Protein AF-A0A926USW0-F1 (afdb_monomer_lite)

Foldseek 3Di:
DDDDFDKAFEAEAEVPPPQWDKDFGGIDTAFDKTKMAIDGDPQKDWQWKDFPDTGRDRMDIDGDHHHTYIYTYIDGHDDDDPVVVVVVVVVVVVVVVVVVVVVVVVVVVVVVVVVVVVVVVVVVVVVVVVVVVVVVVVVVVVVVVVVVVVVVVVVVVVVVVVVVVVVVVVVVVVVVVVVVVVVVVVVVVVVVVVVVVVVPDDPPDPDDDDDD

Secondary structure (DSSP, 8-state):
------EEEEEEEEESTTSEEEE--EEEETT-EEEEEEEEPTTEEEEEEEESS-B--SEEEEE--S-EEEEEEEEE-----HHHHHHHHHHHHHHHHHHHHHHHHHHHHHHHHHHHHHHHHHHHHHHHHHHHHHHHHHHHHHHHHHHHHHHHHHHHHHHHHHHHHHHHHHHHHHHHHHHHHHHHHHHHHHHHHHHHHHHTS-----------

InterPro domains:
  IPR044060 Bacterial repeat domain [PF18998] (14-77)

Structure (mmCIF, N/CA/C/O backbone):
data_AF-A0A926USW0-F1
#
_entry.id   AF-A0A926USW0-F1
#
loop_
_atom_site.group_PDB
_atom_site.id
_atom_site.type_symbol
_atom_site.label_atom_id
_atom_site.label_alt_id
_atom_site.label_comp_id
_atom_site.label_asym_id
_atom_site.label_entity_id
_atom_site.label_seq_id
_atom_site.pdbx_PDB_ins_code
_atom_site.Cartn_x
_atom_site.Cartn_y
_atom_site.Cartn_z
_atom_site.occupancy
_atom_site.B_iso_or_equiv
_atom_site.auth_seq_id
_atom_site.auth_comp_id
_atom_site.auth_asym_id
_atom_site.auth_atom_id
_atom_site.pdbx_PDB_model_num
ATOM 1 N N . MET A 1 1 ? 63.004 -11.234 -95.556 1.00 43.53 1 MET A N 1
ATOM 2 C CA . MET A 1 1 ? 61.796 -10.383 -95.547 1.00 43.53 1 MET A CA 1
ATOM 3 C C . MET A 1 1 ? 61.441 -10.134 -94.091 1.00 43.53 1 MET A C 1
ATOM 5 O O . MET A 1 1 ? 61.132 -11.094 -93.402 1.00 43.53 1 MET A O 1
ATOM 9 N N . ALA A 1 2 ? 61.611 -8.912 -93.585 1.00 48.72 2 ALA A N 1
ATOM 10 C CA . ALA A 1 2 ? 61.210 -8.584 -92.217 1.00 48.72 2 ALA A CA 1
ATOM 11 C C . ALA A 1 2 ? 59.686 -8.402 -92.207 1.00 48.72 2 ALA A C 1
ATOM 13 O O . ALA A 1 2 ? 59.178 -7.481 -92.843 1.00 48.72 2 ALA A O 1
ATOM 14 N N . GLY A 1 3 ? 58.967 -9.331 -91.576 1.00 59.34 3 GLY A N 1
ATOM 15 C CA . GLY A 1 3 ? 57.518 -9.236 -91.413 1.00 59.34 3 GLY A CA 1
ATOM 16 C C . GLY A 1 3 ? 57.169 -8.037 -90.534 1.00 59.34 3 GLY A C 1
ATOM 17 O O . GLY A 1 3 ? 57.769 -7.844 -89.479 1.00 59.34 3 GLY A O 1
ATOM 18 N N . ILE A 1 4 ? 56.225 -7.215 -90.983 1.00 74.06 4 ILE A N 1
ATOM 19 C CA . ILE A 1 4 ? 55.668 -6.129 -90.178 1.00 74.06 4 ILE A CA 1
ATOM 20 C C . ILE A 1 4 ? 54.582 -6.748 -89.295 1.00 74.06 4 ILE A C 1
ATOM 22 O O . ILE A 1 4 ? 53.572 -7.214 -89.814 1.00 74.06 4 ILE A O 1
ATOM 26 N N . THR A 1 5 ? 54.785 -6.774 -87.978 1.00 79.38 5 THR A N 1
ATOM 27 C CA . THR A 1 5 ? 53.752 -7.199 -87.019 1.00 79.38 5 THR A CA 1
ATOM 28 C C . THR A 1 5 ? 52.805 -6.028 -86.733 1.00 79.38 5 THR A C 1
ATOM 30 O O . THR A 1 5 ? 53.298 -4.938 -86.402 1.00 79.38 5 THR A O 1
ATOM 33 N N . PRO A 1 6 ? 51.474 -6.203 -86.842 1.00 88.12 6 PRO A N 1
ATOM 34 C CA . PRO A 1 6 ? 50.524 -5.147 -86.510 1.00 88.12 6 PRO A CA 1
ATOM 35 C C . PRO A 1 6 ? 50.558 -4.824 -85.008 1.00 88.12 6 PRO A C 1
ATOM 37 O O . PRO A 1 6 ? 50.977 -5.631 -84.173 1.00 88.12 6 PRO A O 1
ATOM 40 N N . LYS A 1 7 ? 50.152 -3.597 -84.664 1.00 90.94 7 LYS A N 1
ATOM 41 C CA . LYS A 1 7 ? 50.048 -3.120 -83.280 1.00 90.94 7 LYS A CA 1
ATOM 42 C C . LYS A 1 7 ? 48.613 -2.727 -82.971 1.00 90.94 7 LYS A C 1
ATOM 44 O O . LYS A 1 7 ? 48.012 -2.007 -83.764 1.00 90.94 7 LYS A O 1
ATOM 49 N N . TYR A 1 8 ? 48.143 -3.118 -81.794 1.00 92.50 8 TYR A N 1
ATOM 50 C CA . TYR A 1 8 ? 46.811 -2.821 -81.283 1.00 92.50 8 TYR A CA 1
ATOM 51 C C . TYR A 1 8 ? 46.870 -1.945 -80.036 1.00 92.50 8 TYR A C 1
ATOM 53 O O . TYR A 1 8 ? 47.840 -1.983 -79.271 1.00 92.50 8 TYR A O 1
ATOM 61 N N . GLU A 1 9 ? 45.841 -1.126 -79.855 1.00 94.25 9 GLU A N 1
ATOM 62 C CA . GLU A 1 9 ? 45.695 -0.203 -78.738 1.00 94.25 9 GLU A CA 1
ATOM 63 C C . GLU A 1 9 ? 44.773 -0.782 -77.662 1.00 94.25 9 GLU A C 1
ATOM 65 O O . GLU A 1 9 ? 43.617 -1.125 -77.911 1.00 94.25 9 GLU A O 1
ATOM 70 N N . LEU A 1 10 ? 45.288 -0.854 -76.436 1.00 93.00 10 LEU A N 1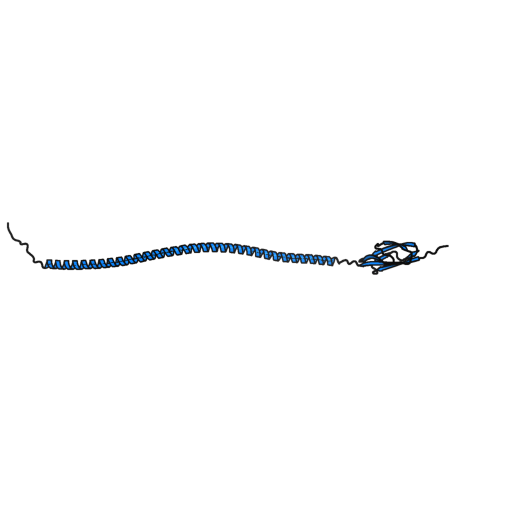
ATOM 71 C CA . LEU A 1 10 ? 44.505 -1.137 -75.245 1.00 93.00 10 LEU A CA 1
ATOM 72 C C . LEU A 1 10 ? 44.120 0.179 -74.573 1.00 93.00 10 LEU A C 1
ATOM 74 O O . LEU A 1 10 ? 44.960 0.849 -73.960 1.00 93.00 10 LEU A O 1
ATOM 78 N N . LYS A 1 11 ? 42.834 0.521 -74.655 1.00 94.25 11 LYS A N 1
ATOM 79 C CA . LYS A 1 11 ? 42.253 1.690 -73.999 1.00 94.25 11 LYS A CA 1
ATOM 80 C C . LYS A 1 11 ? 41.606 1.284 -72.681 1.00 94.25 11 LYS A C 1
ATOM 82 O O . LYS A 1 11 ? 40.743 0.413 -72.644 1.00 94.25 11 LYS A O 1
ATOM 87 N N . ILE A 1 12 ? 41.985 1.955 -71.597 1.00 93.88 12 ILE A N 1
ATOM 88 C CA . ILE A 1 12 ? 41.382 1.720 -70.285 1.00 93.88 12 ILE A CA 1
ATOM 89 C C . ILE A 1 12 ? 40.693 2.981 -69.782 1.00 93.88 12 ILE A C 1
ATOM 91 O O . ILE A 1 12 ? 41.273 4.066 -69.788 1.00 93.88 12 ILE A O 1
ATOM 95 N N . ILE A 1 13 ? 39.449 2.820 -69.343 1.00 94.69 13 ILE A N 1
ATOM 96 C CA . ILE A 1 13 ? 38.628 3.873 -68.751 1.00 94.69 13 ILE A CA 1
ATOM 97 C C . ILE A 1 13 ? 38.538 3.620 -67.245 1.00 94.69 13 ILE A C 1
ATOM 99 O O . ILE A 1 13 ? 38.395 2.485 -66.804 1.00 94.69 13 ILE A O 1
ATOM 103 N N . ILE A 1 14 ? 38.641 4.672 -66.441 1.00 95.62 14 ILE A N 1
ATOM 104 C CA . ILE A 1 14 ? 38.474 4.603 -64.985 1.00 95.62 14 ILE A CA 1
ATOM 105 C C . ILE A 1 14 ? 37.123 5.237 -64.673 1.00 95.62 14 ILE A C 1
ATOM 107 O O . ILE A 1 14 ? 36.936 6.418 -64.970 1.00 95.62 14 ILE A O 1
ATOM 111 N N . ASP A 1 15 ? 36.197 4.458 -64.113 1.00 94.25 15 ASP A N 1
ATOM 112 C CA . ASP A 1 15 ? 34.840 4.905 -63.801 1.00 94.25 15 ASP A CA 1
ATOM 113 C C . ASP A 1 15 ? 34.504 4.705 -62.308 1.00 94.25 15 ASP A C 1
ATOM 115 O O . ASP A 1 15 ? 34.467 3.565 -61.831 1.00 94.25 15 ASP A O 1
ATOM 119 N N . PRO A 1 16 ? 34.264 5.784 -61.542 1.00 94.31 16 PRO A N 1
ATOM 120 C CA . PRO A 1 16 ? 34.342 7.188 -61.951 1.00 94.31 16 PRO A CA 1
ATOM 121 C C . PRO A 1 16 ? 35.788 7.673 -62.177 1.00 94.31 16 PRO A C 1
ATOM 123 O O . PRO A 1 16 ? 36.731 7.102 -61.614 1.00 94.31 16 PRO A O 1
ATOM 126 N N . PRO A 1 17 ? 35.992 8.757 -62.955 1.00 91.94 17 PRO A N 1
ATOM 127 C CA . PRO A 1 17 ? 37.314 9.337 -63.166 1.00 91.94 17 PRO A CA 1
ATOM 128 C C . PRO A 1 17 ? 38.015 9.643 -61.838 1.00 91.94 17 PRO A C 1
ATOM 130 O O . PRO A 1 17 ? 37.385 10.087 -60.880 1.00 91.94 17 PRO A O 1
ATOM 133 N N . MET A 1 18 ? 39.332 9.427 -61.786 1.00 90.81 18 MET A N 1
ATOM 134 C CA . MET A 1 18 ? 40.167 9.630 -60.589 1.00 90.81 18 MET A CA 1
ATOM 135 C C . MET A 1 18 ? 39.863 8.696 -59.401 1.00 90.81 18 MET A C 1
ATOM 137 O O . MET A 1 18 ? 40.413 8.902 -58.321 1.00 90.81 18 MET A O 1
ATOM 141 N N . ALA A 1 19 ? 39.038 7.655 -59.561 1.00 93.44 19 ALA A N 1
ATOM 142 C CA . ALA A 1 19 ? 38.818 6.668 -58.497 1.00 93.44 19 ALA A CA 1
ATOM 143 C C . ALA A 1 19 ? 40.031 5.749 -58.250 1.00 93.44 19 ALA A C 1
ATOM 145 O O . ALA A 1 19 ? 40.150 5.107 -57.202 1.00 93.44 19 ALA A O 1
ATOM 146 N N . GLY A 1 20 ? 40.964 5.704 -59.197 1.00 92.94 20 GLY A N 1
ATOM 147 C CA . GLY A 1 20 ? 42.186 4.926 -59.095 1.00 92.94 20 GLY A CA 1
ATOM 148 C C . GLY A 1 20 ? 43.156 5.223 -60.229 1.00 92.94 20 GLY A C 1
ATOM 149 O O . GLY A 1 20 ? 42.975 6.164 -61.002 1.00 92.94 20 GLY A O 1
ATOM 150 N N . LYS A 1 21 ? 44.181 4.382 -60.323 1.00 94.31 21 LYS A N 1
ATOM 151 C CA . LYS A 1 21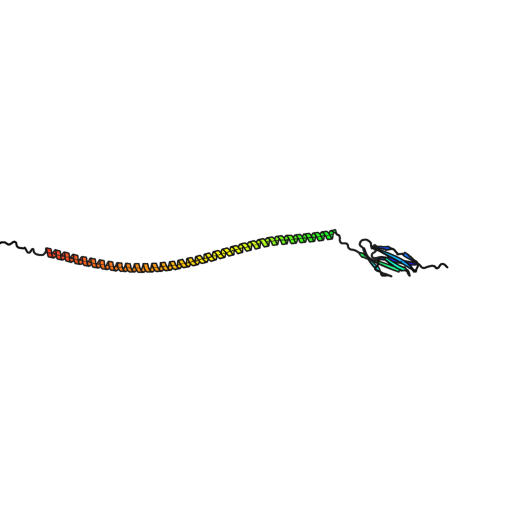 ? 45.178 4.343 -61.390 1.00 94.31 21 LYS A CA 1
ATOM 152 C C . LYS A 1 21 ? 45.194 2.948 -61.995 1.00 94.31 21 LYS A C 1
ATOM 154 O O . LYS A 1 21 ? 45.092 1.967 -61.260 1.00 94.31 21 LYS A O 1
ATOM 159 N N . VAL A 1 22 ? 45.345 2.879 -63.312 1.00 93.31 22 VAL A N 1
ATOM 160 C CA . VAL A 1 22 ? 45.587 1.625 -64.022 1.00 93.31 22 VAL A CA 1
ATOM 161 C C . VAL A 1 22 ? 46.939 1.685 -64.716 1.00 93.31 22 VAL A C 1
ATOM 163 O O . VAL A 1 22 ? 47.232 2.655 -65.413 1.00 93.31 22 VAL A O 1
ATOM 166 N N . ASP A 1 23 ? 47.730 0.634 -64.541 1.00 93.06 23 ASP A N 1
ATOM 167 C CA . ASP A 1 23 ? 48.957 0.364 -65.278 1.00 93.06 23 ASP A CA 1
ATOM 168 C C . ASP A 1 23 ? 48.697 -0.736 -66.323 1.00 93.06 23 ASP A C 1
ATOM 170 O O . ASP A 1 23 ? 47.919 -1.660 -66.080 1.00 93.06 23 ASP A O 1
ATOM 174 N N . GLY A 1 24 ? 49.318 -0.618 -67.503 1.00 89.19 24 GLY A N 1
ATOM 175 C CA . GLY A 1 24 ? 49.193 -1.596 -68.596 1.00 89.19 24 GLY A CA 1
ATOM 176 C C . GLY A 1 24 ? 48.390 -1.144 -69.822 1.00 89.19 24 GLY A C 1
ATOM 177 O O . GLY A 1 24 ? 48.304 -1.899 -70.779 1.00 89.19 24 GLY A O 1
ATOM 178 N N . ALA A 1 25 ? 47.828 0.070 -69.843 1.00 90.69 25 ALA A N 1
ATOM 179 C CA . ALA A 1 25 ? 47.247 0.646 -71.062 1.00 90.69 25 ALA A CA 1
ATOM 180 C C . ALA A 1 25 ? 48.343 1.095 -72.049 1.00 90.69 25 ALA A C 1
ATOM 182 O O . ALA A 1 25 ? 49.405 1.565 -71.633 1.00 90.69 25 ALA A O 1
ATOM 183 N N . GLY A 1 26 ? 48.084 1.001 -73.356 1.00 92.00 26 GLY A N 1
ATOM 184 C CA . GLY A 1 26 ? 49.051 1.404 -74.380 1.00 92.00 26 GLY A CA 1
ATOM 185 C C . GLY A 1 26 ? 48.939 0.622 -75.685 1.00 92.00 26 GLY A C 1
ATOM 186 O O . GLY A 1 26 ? 47.969 -0.092 -75.919 1.00 92.00 26 GLY A O 1
ATOM 187 N N . LYS A 1 27 ? 49.947 0.770 -76.553 1.00 93.00 27 LYS A N 1
ATOM 188 C CA . LYS A 1 27 ? 50.021 0.071 -77.844 1.00 93.00 27 LYS A CA 1
ATOM 189 C C . LYS A 1 27 ? 50.990 -1.098 -77.779 1.00 93.00 27 LYS A C 1
ATOM 191 O O . LYS A 1 27 ? 52.155 -0.924 -77.417 1.00 93.00 27 LYS A O 1
ATOM 196 N N . TYR A 1 28 ? 50.531 -2.265 -78.201 1.00 92.81 28 TYR A N 1
ATOM 197 C CA . TYR A 1 28 ? 51.269 -3.520 -78.116 1.00 92.81 28 TYR A CA 1
ATOM 198 C C . TYR A 1 28 ? 51.254 -4.237 -79.465 1.00 92.81 28 TYR A C 1
ATOM 200 O O . TYR A 1 28 ? 50.350 -4.029 -80.265 1.00 92.81 28 TYR A O 1
ATOM 208 N N . ALA A 1 29 ? 52.284 -5.037 -79.748 1.00 92.00 29 ALA A N 1
ATOM 209 C CA . ALA A 1 29 ? 52.278 -5.900 -80.927 1.00 92.00 29 ALA A CA 1
ATOM 210 C C . ALA A 1 29 ? 51.239 -7.017 -80.747 1.00 92.00 29 ALA A C 1
ATOM 212 O O . ALA A 1 29 ? 51.049 -7.488 -79.625 1.00 92.00 29 ALA A O 1
ATOM 213 N N . GLU A 1 30 ? 50.594 -7.424 -81.837 1.00 91.06 30 GLU A N 1
ATOM 214 C CA . GLU A 1 30 ? 49.665 -8.558 -81.855 1.00 91.06 30 GLU A CA 1
ATOM 215 C C . GLU A 1 30 ? 50.288 -9.819 -81.232 1.00 91.06 30 GLU A C 1
ATOM 217 O O . GLU A 1 30 ? 51.473 -10.106 -81.427 1.00 91.06 30 GLU A O 1
ATOM 222 N N . GLY A 1 31 ? 49.490 -10.557 -80.457 1.00 90.38 31 GLY A N 1
ATOM 223 C CA . GLY A 1 31 ? 49.898 -11.803 -79.809 1.00 90.38 31 GLY A CA 1
ATOM 224 C C . GLY A 1 31 ? 50.756 -11.618 -78.553 1.00 90.38 31 GLY A C 1
ATOM 225 O O . GLY A 1 31 ? 51.188 -12.603 -77.960 1.00 90.38 31 GLY A O 1
ATOM 226 N N . LYS A 1 32 ? 51.020 -10.376 -78.124 1.00 92.06 32 LYS A N 1
ATOM 227 C CA . LYS A 1 32 ? 51.789 -10.100 -76.904 1.00 92.06 32 LYS A CA 1
ATOM 228 C C . LYS A 1 32 ? 50.930 -10.277 -75.648 1.00 92.06 32 LYS A C 1
ATOM 230 O O . LYS A 1 32 ? 49.824 -9.744 -75.578 1.00 92.06 32 LYS A O 1
ATOM 235 N N . ASP A 1 33 ? 51.501 -10.908 -74.623 1.00 92.06 33 ASP A N 1
ATOM 236 C CA . ASP A 1 33 ? 50.960 -10.892 -73.263 1.00 92.06 33 ASP A CA 1
ATOM 237 C C . ASP A 1 33 ? 51.100 -9.502 -72.622 1.00 92.06 33 ASP A C 1
ATOM 239 O O . ASP A 1 33 ? 52.200 -8.951 -72.479 1.00 92.06 33 ASP A O 1
ATOM 243 N N . VAL A 1 34 ? 49.968 -8.933 -72.214 1.00 92.06 34 VAL A N 1
ATOM 244 C CA . VAL A 1 34 ? 49.863 -7.653 -71.512 1.00 92.06 34 VAL A CA 1
ATOM 245 C C . VAL A 1 34 ? 49.337 -7.912 -70.109 1.00 92.06 34 VAL A C 1
ATOM 247 O O . VAL A 1 34 ? 48.301 -8.550 -69.936 1.00 92.06 34 VAL A O 1
ATOM 250 N N . GLN A 1 35 ? 50.045 -7.402 -69.101 1.00 93.06 35 GLN A N 1
ATOM 251 C CA . GLN A 1 35 ? 49.574 -7.394 -67.720 1.00 93.06 35 GLN A CA 1
ATOM 252 C C . GLN A 1 35 ? 48.954 -6.038 -67.400 1.00 93.06 35 GLN A C 1
ATOM 254 O O . GLN A 1 35 ? 49.570 -4.995 -67.626 1.00 93.06 35 GLN A O 1
ATOM 259 N N . VAL A 1 36 ? 47.754 -6.072 -66.833 1.00 93.75 36 VAL A N 1
ATOM 260 C CA . VAL A 1 36 ? 47.070 -4.898 -66.289 1.00 93.75 36 VAL A CA 1
ATOM 261 C C . VAL A 1 36 ? 47.083 -4.944 -64.769 1.00 93.75 36 VAL A C 1
ATOM 263 O O . VAL A 1 36 ? 47.023 -6.020 -64.168 1.00 93.75 36 VAL A O 1
ATOM 266 N N . GLU A 1 37 ? 47.146 -3.783 -64.131 1.00 94.62 37 GLU A N 1
ATOM 267 C CA . GLU A 1 37 ? 47.038 -3.650 -62.679 1.00 94.62 37 GLU A CA 1
ATOM 268 C C . GLU A 1 37 ? 46.256 -2.391 -62.307 1.00 94.62 37 GLU A C 1
ATOM 270 O O . GLU A 1 37 ? 46.525 -1.309 -62.824 1.00 94.62 37 GLU A O 1
ATOM 275 N N . VAL A 1 38 ? 45.290 -2.523 -61.394 1.00 95.88 38 VAL A N 1
ATOM 276 C CA . VAL A 1 38 ? 44.494 -1.406 -60.877 1.00 95.88 38 VAL A CA 1
ATOM 277 C C . VAL A 1 38 ? 44.765 -1.139 -59.402 1.00 95.88 38 VAL A C 1
ATOM 279 O O . VAL A 1 38 ? 44.629 -2.007 -58.536 1.00 95.88 38 VAL A O 1
ATOM 282 N N . THR A 1 39 ? 45.065 0.122 -59.107 1.00 95.69 39 THR A N 1
ATOM 283 C CA . THR A 1 39 ? 45.239 0.647 -57.754 1.00 95.69 39 THR A CA 1
ATOM 284 C C . THR A 1 39 ? 44.126 1.643 -57.448 1.00 95.69 39 THR A C 1
ATOM 286 O O . THR A 1 39 ? 44.050 2.703 -58.063 1.00 95.69 39 THR A O 1
ATOM 289 N N . ALA A 1 40 ? 43.254 1.322 -56.490 1.00 95.50 40 ALA A N 1
ATOM 290 C CA . ALA A 1 40 ? 42.220 2.247 -56.019 1.00 95.50 40 ALA A CA 1
ATOM 291 C C . ALA A 1 40 ? 42.830 3.367 -55.162 1.00 95.50 40 ALA A C 1
ATOM 293 O O . ALA A 1 40 ? 43.697 3.108 -54.326 1.00 95.50 40 ALA A O 1
ATOM 294 N N . PHE A 1 41 ? 42.355 4.600 -55.340 1.00 94.31 41 PHE A N 1
ATOM 295 C CA . PHE A 1 41 ? 42.743 5.731 -54.497 1.00 94.31 41 PHE A CA 1
ATOM 296 C C . PHE A 1 41 ? 41.945 5.769 -53.185 1.00 94.31 41 PHE A C 1
ATOM 298 O O . PHE A 1 41 ? 40.944 5.073 -53.006 1.00 94.31 41 PHE A O 1
ATOM 305 N N . GLY A 1 42 ? 42.406 6.580 -52.226 1.00 90.38 42 GLY A N 1
ATOM 306 C CA . GLY A 1 42 ? 41.776 6.703 -50.911 1.00 90.38 42 GLY A CA 1
ATOM 307 C C . GLY A 1 42 ? 40.294 7.083 -51.007 1.00 90.38 42 GLY A C 1
ATOM 308 O O . GLY A 1 42 ? 39.931 8.027 -51.701 1.00 90.38 42 GLY A O 1
ATOM 309 N N . GLY A 1 43 ? 39.436 6.346 -50.297 1.00 89.06 43 GLY A N 1
ATOM 310 C CA . GLY A 1 43 ? 37.984 6.554 -50.341 1.00 89.06 43 GLY A CA 1
ATOM 311 C C . GLY A 1 43 ? 37.274 5.841 -51.494 1.00 89.06 43 GLY A C 1
ATOM 312 O O . GLY A 1 43 ? 36.062 5.987 -51.610 1.00 89.06 43 GLY A O 1
ATOM 313 N N . TRP A 1 44 ? 37.984 5.039 -52.292 1.00 93.88 44 TRP A N 1
ATOM 314 C CA . TRP A 1 44 ? 37.423 4.223 -53.367 1.00 93.88 44 TRP A CA 1
ATOM 315 C C . TRP A 1 44 ? 37.759 2.742 -53.187 1.00 93.88 44 TRP A C 1
ATOM 317 O O . TRP A 1 44 ? 38.783 2.377 -52.606 1.00 93.88 44 TRP A O 1
ATOM 327 N N . LYS A 1 45 ? 36.893 1.874 -53.702 1.00 94.19 45 LYS A N 1
ATOM 328 C CA . LYS A 1 45 ? 37.069 0.423 -53.733 1.00 94.19 45 LYS A CA 1
ATOM 329 C C . LYS A 1 45 ? 36.844 -0.075 -55.152 1.00 94.19 45 LYS A C 1
ATOM 331 O O . LYS A 1 45 ? 35.818 0.208 -55.752 1.00 94.19 45 LYS A O 1
ATOM 336 N N . PHE A 1 46 ? 37.817 -0.810 -55.678 1.00 95.44 46 PHE A N 1
ATOM 337 C CA . PHE A 1 46 ? 37.707 -1.455 -56.983 1.00 95.44 46 PHE A CA 1
ATOM 338 C C . PHE A 1 46 ? 36.660 -2.575 -56.935 1.00 95.44 46 PHE A C 1
ATOM 340 O O . PHE A 1 46 ? 36.709 -3.417 -56.035 1.00 95.44 46 PHE A O 1
ATOM 347 N N . ILE A 1 47 ? 35.739 -2.565 -57.896 1.00 95.31 47 ILE A N 1
ATOM 348 C CA . ILE A 1 47 ? 34.639 -3.528 -58.019 1.00 95.31 47 ILE A CA 1
ATOM 349 C C . ILE A 1 47 ? 34.951 -4.591 -59.070 1.00 95.31 47 ILE A C 1
ATOM 351 O O . ILE A 1 47 ? 34.701 -5.773 -58.840 1.00 95.31 47 ILE A O 1
ATOM 355 N N . GLY A 1 48 ? 35.517 -4.189 -60.207 1.00 94.62 48 GLY A N 1
ATOM 356 C CA . GLY A 1 48 ? 35.785 -5.091 -61.319 1.00 94.62 48 GLY A CA 1
ATOM 357 C C . GLY A 1 48 ? 36.088 -4.356 -62.619 1.00 94.62 48 GLY A C 1
ATOM 358 O O . GLY A 1 48 ? 36.004 -3.132 -62.699 1.00 94.62 48 GLY A O 1
ATOM 359 N N . TRP A 1 49 ? 36.453 -5.134 -63.629 1.00 94.62 49 TRP A N 1
ATOM 360 C CA . TRP A 1 49 ? 36.627 -4.716 -65.014 1.00 94.62 49 TRP A CA 1
ATOM 361 C C . TRP A 1 49 ? 35.375 -5.059 -65.815 1.00 94.62 49 TRP A C 1
ATOM 363 O O . TRP A 1 49 ? 34.812 -6.138 -65.617 1.00 94.62 49 TRP A O 1
ATOM 373 N N . VAL A 1 50 ? 34.969 -4.171 -66.720 1.00 93.62 50 VAL A N 1
ATOM 374 C CA . VAL A 1 50 ? 33.820 -4.349 -67.621 1.00 93.62 50 VAL A CA 1
ATOM 375 C C . VAL A 1 50 ? 34.180 -3.829 -69.015 1.00 93.62 50 VAL A C 1
ATOM 377 O O . VAL A 1 50 ? 34.791 -2.771 -69.125 1.00 93.62 50 VAL A O 1
ATOM 380 N N . GLY A 1 51 ? 33.787 -4.520 -70.085 1.00 89.50 51 GLY A N 1
ATOM 381 C CA . GLY A 1 51 ? 34.020 -4.084 -71.467 1.00 89.50 51 GLY A CA 1
ATOM 382 C C . GLY A 1 51 ? 34.268 -5.273 -72.383 1.00 89.50 51 GLY A C 1
ATOM 383 O O . GLY A 1 51 ? 33.566 -6.277 -72.283 1.00 89.50 51 GLY A O 1
ATOM 384 N N . ASP A 1 52 ? 35.307 -5.189 -73.217 1.00 88.00 52 ASP A N 1
ATOM 385 C CA . ASP A 1 52 ? 35.762 -6.319 -74.042 1.00 88.00 52 ASP A CA 1
ATOM 386 C C . ASP A 1 52 ? 36.205 -7.529 -73.201 1.00 88.00 52 ASP A C 1
ATOM 388 O O . ASP A 1 52 ? 36.303 -8.648 -73.702 1.00 88.00 52 ASP A O 1
ATOM 392 N N . TRP A 1 53 ? 36.454 -7.310 -71.909 1.00 84.44 53 TRP A N 1
ATOM 393 C CA . TRP A 1 53 ? 36.716 -8.335 -70.912 1.00 84.44 53 TRP A CA 1
ATOM 394 C C . TRP A 1 53 ? 36.102 -7.954 -69.569 1.00 84.44 53 TRP A C 1
ATOM 396 O O . TRP A 1 53 ? 36.065 -6.784 -69.183 1.00 84.44 53 TRP A O 1
ATOM 406 N N . SER A 1 54 ? 35.657 -8.977 -68.840 1.00 88.56 54 SER A N 1
ATOM 407 C CA . SER A 1 54 ? 35.091 -8.837 -67.503 1.00 88.56 54 SER A CA 1
ATOM 408 C C . SER A 1 54 ? 35.894 -9.661 -66.515 1.00 88.56 54 SER A C 1
ATOM 410 O O . SER A 1 54 ? 36.060 -10.872 -66.678 1.00 88.56 54 SER A O 1
ATOM 412 N N . HIS A 1 55 ? 36.412 -9.005 -65.482 1.00 90.44 55 HIS A N 1
ATOM 413 C CA . HIS A 1 55 ? 37.255 -9.668 -64.498 1.00 90.44 55 HIS A CA 1
ATOM 414 C C . HIS A 1 55 ? 37.158 -8.996 -63.131 1.00 90.44 55 HIS A C 1
ATOM 416 O O . HIS A 1 55 ? 36.983 -7.788 -63.037 1.00 90.44 55 HIS A O 1
ATOM 422 N N . SER A 1 56 ? 37.300 -9.762 -62.053 1.00 91.81 56 SER A N 1
ATOM 423 C CA . SER A 1 56 ? 37.231 -9.235 -60.681 1.00 91.81 56 SER A CA 1
ATOM 424 C C . SER A 1 56 ? 38.603 -9.064 -60.024 1.00 91.81 56 SER A C 1
ATOM 426 O O . SER A 1 56 ? 38.709 -8.435 -58.970 1.00 91.81 56 SER A O 1
ATOM 428 N N . LYS A 1 57 ? 39.676 -9.603 -60.623 1.00 93.19 57 LYS A N 1
ATOM 429 C CA . LYS A 1 57 ? 41.032 -9.455 -60.075 1.00 93.19 57 LYS A CA 1
ATOM 430 C C . LYS A 1 57 ? 41.601 -8.075 -60.384 1.00 93.19 57 LYS A C 1
ATOM 432 O O . LYS A 1 57 ? 41.437 -7.547 -61.481 1.00 93.19 57 LYS A O 1
ATOM 437 N N . LYS A 1 58 ? 42.339 -7.531 -59.415 1.00 92.50 58 LYS A N 1
ATOM 438 C CA . LYS A 1 58 ? 43.028 -6.242 -59.551 1.00 92.50 58 LYS A CA 1
ATOM 439 C C . LYS A 1 58 ? 44.175 -6.275 -60.561 1.00 92.50 58 LYS A C 1
ATOM 441 O O . LYS A 1 58 ? 44.447 -5.263 -61.190 1.00 92.50 58 LYS A O 1
ATOM 446 N N . SER A 1 59 ? 44.833 -7.420 -60.719 1.00 93.19 59 SER A N 1
ATOM 447 C CA . SER A 1 59 ? 45.855 -7.619 -61.742 1.00 93.19 59 SER A CA 1
ATOM 448 C C . SER A 1 59 ? 45.708 -8.984 -62.391 1.00 93.19 59 SER A C 1
ATOM 450 O O . SER A 1 59 ? 45.387 -9.964 -61.711 1.00 93.19 59 SER A O 1
ATOM 452 N N . PHE A 1 60 ? 45.911 -9.024 -63.704 1.00 92.00 60 PHE A N 1
ATOM 453 C CA . PHE A 1 60 ? 45.973 -10.244 -64.499 1.00 92.00 60 PHE A CA 1
ATOM 454 C C . PHE A 1 60 ? 46.584 -9.966 -65.877 1.00 92.00 60 PHE A C 1
ATOM 456 O O . PHE A 1 60 ? 46.726 -8.808 -66.275 1.00 92.00 60 PHE A O 1
ATOM 463 N N . SER A 1 61 ? 46.927 -11.039 -66.589 1.00 91.62 61 SER A N 1
ATOM 464 C CA . SER A 1 61 ? 47.513 -10.982 -67.928 1.00 91.62 61 SER A CA 1
ATOM 465 C C . SER A 1 61 ? 46.566 -11.553 -68.977 1.00 91.62 61 SER A C 1
ATOM 467 O O . SER A 1 61 ? 45.809 -12.482 -68.688 1.00 91.62 61 SER A O 1
ATOM 469 N N . PHE A 1 62 ? 46.623 -11.004 -70.185 1.00 90.94 62 PHE A N 1
ATOM 470 C CA . PHE A 1 62 ? 45.888 -11.488 -71.350 1.00 90.94 62 PHE A CA 1
ATOM 471 C C . PHE A 1 62 ? 46.656 -11.179 -72.641 1.00 90.94 62 PHE A C 1
ATOM 473 O O . PHE A 1 62 ? 47.538 -10.320 -72.655 1.00 90.94 62 PHE A O 1
ATOM 480 N N . VAL A 1 63 ? 46.302 -11.865 -73.726 1.00 92.25 63 VAL A N 1
ATOM 481 C CA . VAL A 1 63 ? 46.910 -11.672 -75.048 1.00 92.25 63 VAL A CA 1
ATOM 482 C C . VAL A 1 63 ? 46.152 -10.593 -75.818 1.00 92.25 63 VAL A C 1
ATOM 484 O O . VAL A 1 63 ? 44.922 -10.614 -75.866 1.00 92.25 63 VAL A O 1
ATOM 487 N N . ILE A 1 64 ? 46.874 -9.653 -76.435 1.00 90.81 64 ILE A N 1
ATOM 488 C CA . ILE A 1 64 ? 46.265 -8.621 -77.284 1.00 90.81 64 ILE A CA 1
ATOM 489 C C . ILE A 1 64 ? 46.124 -9.103 -78.735 1.00 90.81 64 ILE A C 1
ATOM 491 O O . ILE A 1 64 ? 47.108 -9.342 -79.435 1.00 90.81 64 ILE A O 1
ATOM 495 N N . GLU A 1 65 ? 44.882 -9.237 -79.194 1.00 90.88 65 GLU A N 1
ATOM 496 C CA . GLU A 1 65 ? 44.554 -9.759 -80.534 1.00 90.88 65 GLU A CA 1
ATOM 497 C C . GLU A 1 65 ? 43.907 -8.704 -81.445 1.00 90.88 65 GLU A C 1
ATOM 499 O O . GLU A 1 65 ? 43.852 -8.870 -82.658 1.00 90.88 65 GLU A O 1
ATOM 504 N N . LYS A 1 66 ? 43.396 -7.615 -80.864 1.00 91.19 66 LYS A N 1
ATOM 505 C CA . LYS A 1 66 ? 42.774 -6.484 -81.563 1.00 91.19 66 LYS A CA 1
ATOM 506 C C . LYS A 1 66 ? 42.794 -5.242 -80.673 1.00 91.19 66 LYS A C 1
ATOM 508 O O . LYS A 1 66 ? 43.219 -5.316 -79.520 1.00 91.19 66 LYS A O 1
ATOM 513 N N . ASP A 1 67 ? 42.294 -4.119 -81.182 1.00 93.06 67 ASP A N 1
ATOM 514 C CA . ASP A 1 67 ? 41.995 -2.962 -80.336 1.00 93.06 67 ASP A CA 1
ATOM 515 C C . ASP A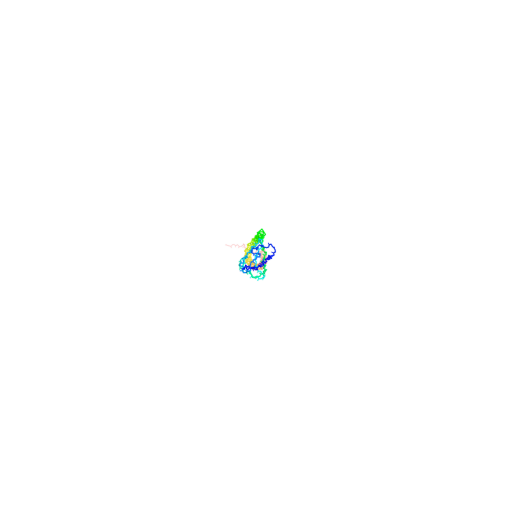 1 67 ? 40.934 -3.347 -79.297 1.00 93.06 67 ASP A C 1
ATOM 517 O O . ASP A 1 67 ? 39.898 -3.928 -79.635 1.00 93.06 67 ASP A O 1
ATOM 521 N N . MET A 1 68 ? 41.210 -3.048 -78.028 1.00 91.88 68 MET A N 1
ATOM 522 C CA . MET A 1 68 ? 40.375 -3.457 -76.897 1.00 91.88 68 MET A CA 1
ATOM 523 C C . MET A 1 68 ? 40.138 -2.288 -75.948 1.00 91.88 68 MET A C 1
ATOM 525 O O . MET A 1 68 ? 41.027 -1.474 -75.693 1.00 91.88 68 MET A O 1
ATOM 529 N N . THR A 1 69 ? 38.936 -2.230 -75.386 1.00 93.00 69 THR A N 1
ATOM 530 C CA . THR A 1 69 ? 38.519 -1.259 -74.381 1.00 93.00 69 THR A CA 1
ATOM 531 C C . THR A 1 69 ? 37.956 -1.960 -73.149 1.00 93.00 69 THR A C 1
ATOM 533 O O . THR A 1 69 ? 37.034 -2.771 -73.237 1.00 93.00 69 THR A O 1
ATOM 536 N N . ALA A 1 70 ? 38.479 -1.601 -71.978 1.00 93.38 70 ALA A N 1
ATOM 537 C CA . ALA A 1 70 ? 37.939 -2.036 -70.694 1.00 93.38 70 ALA A CA 1
ATOM 538 C C . ALA A 1 70 ? 37.818 -0.871 -69.714 1.00 93.38 70 ALA A C 1
ATOM 540 O O . ALA A 1 70 ? 38.610 0.071 -69.722 1.00 93.38 70 ALA A O 1
ATOM 541 N N . THR A 1 71 ? 36.829 -0.960 -68.841 1.00 95.62 71 THR A N 1
ATOM 542 C CA . THR A 1 71 ? 36.536 0.018 -67.803 1.00 95.62 71 THR A CA 1
ATOM 543 C C . THR A 1 71 ? 36.819 -0.597 -66.442 1.00 95.62 71 THR A C 1
ATOM 545 O O . THR A 1 71 ? 36.249 -1.630 -66.099 1.00 95.62 71 THR A O 1
ATOM 548 N N . ALA A 1 72 ? 37.687 0.036 -65.657 1.00 95.44 72 ALA A N 1
ATOM 549 C CA . ALA A 1 72 ? 37.855 -0.254 -64.241 1.00 95.44 72 ALA A CA 1
ATOM 550 C C . ALA A 1 72 ? 36.761 0.469 -63.447 1.00 95.44 72 ALA A C 1
ATOM 552 O O . ALA A 1 72 ? 36.752 1.700 -63.394 1.00 95.44 72 ALA A O 1
ATOM 553 N N . THR A 1 73 ? 35.864 -0.290 -62.823 1.00 96.19 73 THR A N 1
ATOM 554 C CA . THR A 1 73 ? 34.737 0.237 -62.045 1.00 96.19 73 THR A CA 1
ATOM 555 C C . THR A 1 73 ? 35.073 0.305 -60.557 1.00 96.19 73 THR A C 1
ATOM 557 O O . THR A 1 73 ? 35.626 -0.643 -59.987 1.00 96.19 73 THR A O 1
ATOM 560 N N . PHE A 1 74 ? 34.697 1.406 -59.901 1.00 96.44 74 PHE A N 1
ATOM 561 C CA . PHE A 1 74 ? 34.928 1.636 -58.475 1.00 96.44 74 PHE A CA 1
ATOM 562 C C . PHE A 1 74 ? 33.671 2.118 -57.741 1.00 96.44 74 PHE A C 1
ATOM 564 O O . PHE A 1 74 ? 32.837 2.827 -58.295 1.00 96.44 74 PHE A O 1
ATOM 571 N N . GLU A 1 75 ? 33.586 1.803 -56.449 1.00 95.06 75 GLU A N 1
ATOM 572 C CA . GLU A 1 75 ? 32.579 2.325 -55.521 1.00 95.06 75 GLU A CA 1
ATOM 573 C C . GLU A 1 75 ? 33.222 3.227 -54.458 1.00 95.06 75 GLU A C 1
ATOM 575 O O . GLU A 1 75 ? 34.362 3.008 -54.035 1.00 95.06 75 GLU A O 1
ATOM 580 N N . LYS A 1 76 ? 32.500 4.254 -54.002 1.00 92.38 76 LYS A N 1
ATOM 581 C CA . LYS A 1 76 ? 32.984 5.167 -52.960 1.00 92.38 76 LYS A CA 1
ATOM 582 C C . LYS A 1 76 ? 32.823 4.525 -51.580 1.00 92.38 76 LYS A C 1
ATOM 584 O O . LYS A 1 76 ? 31.725 4.141 -51.191 1.00 92.38 76 LYS A O 1
ATOM 589 N N . ILE A 1 77 ? 33.901 4.465 -50.804 1.00 90.50 77 ILE A N 1
ATOM 590 C CA . ILE A 1 77 ? 33.879 4.002 -49.414 1.00 90.50 77 ILE A CA 1
ATOM 591 C C . ILE A 1 77 ? 33.454 5.167 -48.520 1.00 90.50 77 ILE A C 1
ATOM 593 O O . ILE A 1 77 ? 34.197 6.136 -48.346 1.00 90.50 77 ILE A O 1
ATOM 597 N N . PHE A 1 78 ? 32.285 5.054 -47.894 1.00 83.00 78 PHE A N 1
ATOM 598 C CA . PHE A 1 78 ? 31.882 5.974 -46.836 1.00 83.00 78 PHE A CA 1
ATOM 599 C C . PHE A 1 78 ? 32.488 5.523 -45.503 1.00 83.00 78 PHE A C 1
ATOM 601 O O . PHE A 1 78 ? 32.052 4.537 -44.911 1.00 83.00 78 PHE A O 1
ATOM 608 N N . LYS A 1 79 ? 33.518 6.233 -45.030 1.00 81.06 79 LYS A N 1
ATOM 609 C CA . LYS A 1 79 ? 34.029 6.061 -43.664 1.00 81.06 79 LYS A CA 1
ATOM 610 C C . LYS A 1 79 ? 33.319 7.069 -42.760 1.00 81.06 79 LYS A C 1
ATOM 612 O O . LYS A 1 79 ? 33.509 8.269 -42.971 1.00 81.06 79 LYS A O 1
ATOM 617 N N . PRO A 1 80 ? 32.511 6.631 -41.779 1.00 77.19 80 PRO A N 1
ATOM 618 C CA . PRO A 1 80 ? 31.913 7.566 -40.840 1.00 77.19 80 PRO A CA 1
ATOM 619 C C . PRO A 1 80 ? 33.016 8.272 -40.041 1.00 77.19 80 PRO A C 1
ATOM 621 O O . PRO A 1 80 ? 34.051 7.679 -39.727 1.00 77.19 80 PRO A O 1
ATOM 624 N N . SER A 1 81 ? 32.795 9.545 -39.710 1.00 85.88 81 SER A N 1
ATOM 625 C CA . SER A 1 81 ? 33.704 10.289 -38.836 1.00 85.88 81 SER A CA 1
ATOM 626 C C . SER A 1 81 ? 33.748 9.622 -37.464 1.00 85.88 81 SER A C 1
ATOM 628 O O . SER A 1 81 ? 32.713 9.469 -36.813 1.00 85.88 81 SER A O 1
ATOM 630 N N . THR A 1 82 ? 34.942 9.252 -37.005 1.00 87.00 82 THR A N 1
ATOM 631 C CA . THR A 1 82 ? 35.138 8.643 -35.683 1.00 87.00 82 THR A CA 1
ATOM 632 C C . THR A 1 82 ? 34.630 9.550 -34.567 1.00 87.00 82 THR A C 1
ATOM 634 O O . THR A 1 82 ? 34.045 9.050 -33.615 1.00 87.00 82 THR A O 1
ATOM 637 N N . ALA A 1 83 ? 34.758 10.873 -34.720 1.00 88.75 83 ALA A N 1
ATOM 638 C CA . ALA A 1 83 ? 34.237 11.853 -33.770 1.00 88.75 83 ALA A CA 1
ATOM 639 C C . ALA A 1 83 ? 32.703 11.825 -33.670 1.00 88.75 83 ALA A C 1
ATOM 641 O O . ALA A 1 83 ? 32.151 11.932 -32.581 1.00 88.75 83 ALA A O 1
ATOM 642 N N . LEU A 1 84 ? 31.993 11.643 -34.788 1.00 88.69 84 LEU A N 1
ATOM 643 C CA . LEU A 1 84 ? 30.529 11.538 -34.762 1.00 88.69 84 LEU A CA 1
ATOM 644 C C . LEU A 1 84 ? 30.078 10.232 -34.108 1.00 88.69 84 LEU A C 1
ATOM 646 O O . LEU A 1 84 ? 29.122 10.227 -33.335 1.00 88.69 84 LEU A O 1
ATOM 650 N N . VAL A 1 85 ? 30.797 9.138 -34.376 1.00 89.88 85 VAL A N 1
ATOM 651 C CA . VAL A 1 85 ? 30.539 7.845 -33.733 1.00 89.88 85 VAL A CA 1
ATOM 652 C C . VAL A 1 85 ? 30.768 7.948 -32.226 1.00 89.88 85 VAL A C 1
ATOM 654 O O . VAL A 1 85 ? 29.912 7.525 -31.457 1.00 89.88 85 VAL A O 1
ATOM 657 N N . THR A 1 86 ? 31.866 8.561 -31.775 1.00 92.19 86 THR A N 1
ATOM 658 C CA . THR A 1 86 ? 32.135 8.709 -30.338 1.00 92.19 86 THR A CA 1
ATOM 659 C C . THR A 1 86 ? 31.153 9.652 -29.658 1.00 92.19 86 THR A C 1
ATOM 661 O O . THR A 1 86 ? 30.684 9.316 -28.578 1.00 92.19 86 THR A O 1
ATOM 664 N N . ILE A 1 87 ? 30.767 10.774 -30.274 1.00 92.19 87 ILE A N 1
ATOM 665 C CA . ILE A 1 87 ? 29.726 11.665 -29.731 1.00 92.19 87 ILE A CA 1
ATOM 666 C C . ILE A 1 87 ? 28.394 10.920 -29.603 1.00 92.19 87 ILE A C 1
ATOM 668 O O . ILE A 1 87 ? 27.732 11.032 -28.573 1.00 92.19 87 ILE A O 1
ATOM 672 N N . SER A 1 88 ? 28.013 10.130 -30.610 1.00 92.81 88 SER A N 1
ATOM 673 C CA . SER A 1 88 ? 26.792 9.320 -30.569 1.00 92.81 88 SER A CA 1
ATOM 674 C C . SER A 1 88 ? 26.838 8.280 -29.447 1.00 92.81 88 SER A C 1
ATOM 676 O O . SER A 1 88 ? 25.881 8.166 -28.684 1.00 92.81 88 SER A O 1
ATOM 678 N N . LEU A 1 89 ? 27.966 7.584 -29.287 1.00 91.75 89 LEU A N 1
ATOM 679 C CA . LEU A 1 89 ? 28.166 6.623 -28.203 1.00 91.75 89 LEU A CA 1
ATOM 680 C C . LEU A 1 89 ? 28.108 7.305 -26.834 1.00 91.75 89 LEU A C 1
ATOM 682 O O . LEU A 1 89 ? 27.382 6.860 -25.953 1.00 91.75 89 LEU A O 1
ATOM 686 N N . ILE A 1 90 ? 28.826 8.413 -26.664 1.00 93.62 90 ILE A N 1
ATOM 687 C CA . ILE A 1 90 ? 28.849 9.195 -25.427 1.00 93.62 90 ILE A CA 1
ATOM 688 C C . ILE A 1 90 ? 27.440 9.697 -25.087 1.00 93.62 90 ILE A C 1
ATOM 690 O O . ILE A 1 90 ? 26.994 9.545 -23.953 1.00 93.62 90 ILE A O 1
ATOM 694 N N . SER A 1 91 ? 26.708 10.233 -26.066 1.00 93.94 91 SER A N 1
ATOM 695 C CA . SER A 1 91 ? 25.320 10.670 -25.896 1.00 93.94 91 SER A CA 1
ATOM 696 C C . SER A 1 91 ? 24.405 9.517 -25.485 1.00 93.94 91 SER A C 1
ATOM 698 O O . SER A 1 91 ? 23.609 9.679 -24.562 1.00 93.94 91 SER A O 1
ATOM 700 N N . PHE A 1 92 ? 24.558 8.343 -26.098 1.00 94.62 92 PHE A N 1
ATOM 701 C CA . PHE A 1 92 ? 23.807 7.145 -25.735 1.00 94.62 92 PHE A CA 1
ATOM 702 C C . PHE A 1 92 ? 24.083 6.716 -24.287 1.00 94.62 92 PHE A C 1
ATOM 704 O O . PHE A 1 92 ? 23.145 6.487 -23.522 1.00 94.62 92 PHE A O 1
ATOM 711 N N . PHE A 1 93 ? 25.354 6.678 -23.875 1.00 94.88 93 PHE A N 1
ATOM 712 C CA . PHE A 1 93 ? 25.722 6.352 -22.497 1.00 94.88 93 PHE A CA 1
ATOM 713 C C . PHE A 1 93 ? 25.200 7.390 -21.502 1.00 94.88 93 PHE A C 1
ATOM 715 O O . PHE A 1 93 ? 24.624 7.008 -20.484 1.00 94.88 93 PHE A O 1
ATOM 722 N N . PHE A 1 94 ? 25.320 8.687 -21.796 1.00 95.12 94 PHE A N 1
ATOM 723 C CA . PHE A 1 94 ? 24.785 9.738 -20.929 1.00 95.12 94 PHE A CA 1
ATOM 724 C C . PHE A 1 94 ? 23.264 9.666 -20.794 1.00 95.12 94 PHE A C 1
ATOM 726 O O . PHE A 1 94 ? 22.758 9.718 -19.676 1.00 95.12 94 PHE A O 1
ATOM 733 N N . LEU A 1 95 ? 22.534 9.485 -21.898 1.00 92.88 95 LEU A N 1
ATOM 734 C CA . LEU A 1 95 ? 21.084 9.285 -21.866 1.00 92.88 95 LEU A CA 1
ATOM 735 C C . LEU A 1 95 ? 20.713 8.066 -21.019 1.00 92.88 95 LEU A C 1
ATOM 737 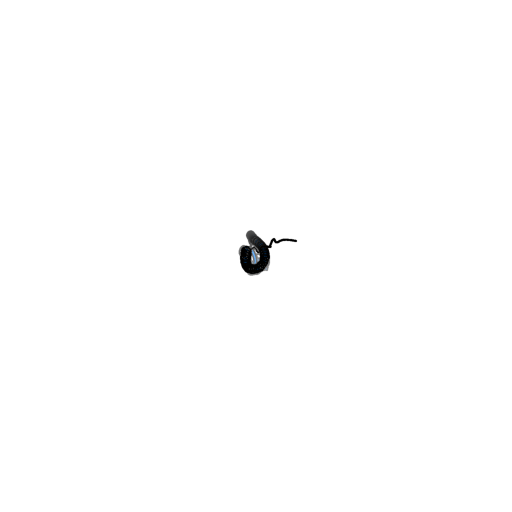O O . LEU A 1 95 ? 19.824 8.155 -20.175 1.00 92.88 95 LEU A O 1
ATOM 741 N N . SER A 1 96 ? 21.434 6.954 -21.184 1.00 93.75 96 SER A N 1
ATOM 742 C CA . SER A 1 96 ? 21.207 5.752 -20.379 1.00 93.75 96 SER A CA 1
ATOM 743 C C . SER A 1 96 ? 21.421 6.011 -18.882 1.00 93.75 96 SER A C 1
ATOM 745 O O . SER A 1 96 ? 20.589 5.621 -18.064 1.00 93.75 96 SER A O 1
ATOM 747 N N . ALA A 1 97 ? 22.480 6.740 -18.518 1.00 95.62 97 ALA A N 1
ATOM 748 C CA . ALA A 1 97 ? 22.791 7.075 -17.135 1.00 95.62 97 ALA A CA 1
ATOM 749 C C . ALA A 1 97 ? 21.730 7.999 -16.518 1.00 95.62 97 ALA A C 1
ATOM 751 O O . ALA A 1 97 ? 21.336 7.794 -15.371 1.00 95.62 97 ALA A O 1
ATOM 752 N N . ILE A 1 98 ? 21.223 8.969 -17.286 1.00 95.56 98 ILE A N 1
ATOM 753 C CA . ILE A 1 98 ? 20.125 9.849 -16.863 1.00 95.56 98 ILE A CA 1
ATOM 754 C C . ILE A 1 98 ? 18.859 9.030 -16.586 1.00 95.56 98 ILE A C 1
ATOM 756 O O . ILE A 1 98 ? 18.254 9.193 -15.528 1.00 95.56 98 ILE A O 1
ATOM 760 N N . VAL A 1 99 ? 18.478 8.119 -17.489 1.00 95.88 99 VAL A N 1
ATOM 761 C CA . VAL A 1 99 ? 17.299 7.256 -17.289 1.00 95.88 99 VAL A CA 1
ATOM 762 C C . VAL A 1 99 ? 17.463 6.386 -16.040 1.00 95.88 99 VAL A C 1
ATOM 764 O O . VAL A 1 99 ? 16.547 6.313 -15.221 1.00 95.88 99 VAL A O 1
ATOM 767 N N . VAL A 1 100 ? 18.636 5.773 -15.850 1.00 96.50 100 VAL A N 1
ATOM 768 C CA . VAL A 1 100 ? 18.938 4.968 -14.654 1.00 96.50 100 VAL A CA 1
ATOM 769 C C . VAL A 1 100 ? 18.845 5.811 -13.381 1.00 96.50 100 VAL A C 1
ATOM 771 O O . VAL A 1 100 ? 18.286 5.350 -12.385 1.00 96.50 100 VAL A O 1
ATOM 774 N N . TYR A 1 101 ? 19.353 7.045 -13.402 1.00 96.31 101 TYR A N 1
ATOM 775 C CA . TYR A 1 101 ? 19.291 7.948 -12.256 1.00 96.31 101 TYR A CA 1
ATOM 776 C C . TYR A 1 101 ? 17.846 8.306 -11.880 1.00 96.31 101 TYR A C 1
ATOM 778 O O . TYR A 1 101 ? 17.478 8.164 -10.716 1.00 96.31 101 TYR A O 1
ATOM 786 N N . ILE A 1 102 ? 17.016 8.697 -12.854 1.00 95.50 102 ILE A N 1
ATOM 787 C CA . ILE A 1 102 ? 15.595 9.023 -12.630 1.00 95.50 102 ILE A CA 1
ATOM 788 C C . ILE A 1 102 ? 14.846 7.809 -12.065 1.00 95.50 102 ILE A C 1
ATOM 790 O O . ILE A 1 102 ? 14.147 7.920 -11.061 1.00 95.50 102 ILE A O 1
ATOM 794 N N . TYR A 1 103 ? 15.044 6.629 -12.658 1.00 95.38 103 TYR A N 1
ATOM 795 C CA . TYR A 1 103 ? 14.413 5.402 -12.173 1.00 95.38 103 TYR A CA 1
ATOM 796 C C . TYR A 1 103 ? 14.838 5.060 -10.735 1.00 95.38 103 TYR A C 1
ATOM 798 O O . TYR A 1 103 ? 14.023 4.631 -9.916 1.00 95.38 103 TYR A O 1
ATOM 806 N N . SER A 1 104 ? 16.116 5.267 -10.405 1.00 94.25 104 SER A N 1
ATOM 807 C CA . SER A 1 104 ? 16.657 5.014 -9.067 1.00 94.25 104 SER A CA 1
ATOM 808 C C . SER A 1 104 ? 16.025 5.915 -7.998 1.00 94.25 104 SER A C 1
ATOM 810 O O . SER A 1 104 ? 15.635 5.428 -6.931 1.00 94.25 104 SER A O 1
ATOM 812 N N . THR A 1 105 ? 15.878 7.215 -8.274 1.00 93.81 105 THR A N 1
ATOM 813 C CA . THR A 1 105 ? 15.315 8.173 -7.308 1.00 93.81 105 THR A CA 1
ATOM 814 C C . THR A 1 105 ? 13.832 7.918 -7.050 1.00 93.81 105 THR A C 1
ATOM 816 O O . THR A 1 105 ? 13.417 7.842 -5.892 1.00 93.81 105 THR A O 1
ATOM 819 N N . GLU A 1 106 ? 13.040 7.706 -8.103 1.00 95.94 106 GLU A N 1
ATOM 820 C CA . GLU A 1 106 ? 11.607 7.419 -7.988 1.00 95.94 106 GLU A CA 1
ATOM 821 C C . GLU A 1 106 ? 11.350 6.117 -7.215 1.00 95.94 106 GLU A C 1
ATOM 823 O O . GLU A 1 106 ? 10.527 6.079 -6.295 1.00 95.94 106 GLU A O 1
ATOM 828 N N . LYS A 1 107 ? 12.133 5.069 -7.502 1.00 96.00 107 LYS A N 1
ATOM 829 C CA . LYS A 1 107 ? 12.063 3.792 -6.786 1.00 96.00 107 LYS A CA 1
ATOM 830 C C . LYS A 1 107 ? 12.343 3.949 -5.290 1.00 96.00 107 LYS A C 1
ATOM 832 O O . LYS A 1 107 ? 11.638 3.350 -4.480 1.00 96.00 107 LYS A O 1
ATOM 837 N N . SER A 1 108 ? 13.347 4.744 -4.913 1.00 95.31 108 SER A N 1
ATOM 838 C CA . SER A 1 108 ? 13.679 4.992 -3.502 1.00 95.31 108 SER A CA 1
ATOM 839 C C . SER A 1 108 ? 12.522 5.668 -2.758 1.00 95.31 108 SER A C 1
ATOM 841 O O . SER A 1 108 ? 12.108 5.194 -1.697 1.00 95.31 108 SER A O 1
ATOM 843 N N . ASN A 1 109 ? 11.938 6.715 -3.349 1.00 95.12 109 ASN A N 1
ATOM 844 C CA . ASN A 1 109 ? 10.791 7.420 -2.772 1.00 95.12 109 ASN A CA 1
ATOM 845 C C . ASN A 1 109 ? 9.589 6.484 -2.582 1.00 95.12 109 ASN A C 1
ATOM 847 O O . ASN A 1 109 ? 8.956 6.483 -1.525 1.00 95.12 109 ASN A O 1
ATOM 851 N N . LEU A 1 110 ? 9.308 5.635 -3.576 1.00 96.62 110 LEU A N 1
ATOM 852 C CA . LEU A 1 110 ? 8.212 4.672 -3.496 1.00 96.62 110 LEU A CA 1
ATOM 853 C C . LEU A 1 110 ? 8.432 3.639 -2.379 1.00 96.62 110 LEU A C 1
ATOM 855 O O . LEU A 1 110 ? 7.505 3.348 -1.626 1.00 96.62 110 LEU A O 1
ATOM 859 N N . ILE A 1 111 ? 9.658 3.126 -2.226 1.00 96.50 111 ILE A N 1
ATOM 860 C CA . ILE A 1 111 ? 10.008 2.180 -1.153 1.00 96.50 111 ILE A CA 1
ATOM 861 C C . ILE A 1 111 ? 9.809 2.817 0.228 1.00 96.50 111 ILE A C 1
ATOM 863 O O . ILE A 1 111 ? 9.269 2.172 1.128 1.00 96.50 111 ILE A O 1
ATOM 867 N N . GLN A 1 112 ? 10.203 4.081 0.405 1.00 97.06 112 GLN A N 1
ATOM 868 C CA . GLN A 1 112 ? 9.992 4.792 1.670 1.00 97.06 112 GLN A CA 1
ATOM 869 C C . GLN A 1 112 ? 8.503 4.938 2.000 1.00 97.06 112 GLN A C 1
ATOM 871 O O . GLN A 1 112 ? 8.092 4.637 3.123 1.00 97.06 112 GLN A O 1
ATOM 876 N N . ASN A 1 113 ? 7.684 5.313 1.013 1.00 97.56 113 ASN A N 1
ATOM 877 C CA . ASN A 1 113 ? 6.236 5.425 1.188 1.00 97.56 113 ASN A CA 1
ATOM 878 C C . ASN A 1 113 ? 5.598 4.079 1.562 1.00 97.56 113 ASN A C 1
ATOM 880 O O . ASN A 1 113 ? 4.800 4.023 2.495 1.00 97.56 113 ASN A O 1
ATOM 884 N N . ILE A 1 114 ? 5.989 2.988 0.894 1.00 98.00 114 ILE A N 1
ATOM 885 C CA . ILE A 1 114 ? 5.514 1.630 1.205 1.00 98.00 114 ILE A CA 1
ATOM 886 C C . ILE A 1 114 ? 5.857 1.251 2.651 1.00 98.00 114 ILE A C 1
ATOM 888 O O . ILE A 1 114 ? 4.988 0.801 3.396 1.00 98.00 114 ILE A O 1
ATOM 892 N N . ASN A 1 115 ? 7.102 1.479 3.073 1.00 98.06 115 ASN A N 1
ATOM 893 C CA . ASN A 1 115 ? 7.536 1.167 4.433 1.00 98.06 115 ASN A CA 1
ATOM 894 C C . ASN A 1 115 ? 6.793 2.004 5.484 1.00 98.06 115 ASN A C 1
ATOM 896 O O . ASN A 1 115 ? 6.519 1.507 6.576 1.00 98.06 115 ASN A O 1
ATOM 900 N N . SER A 1 116 ? 6.471 3.265 5.178 1.00 98.38 116 SER A N 1
ATOM 901 C CA . SER A 1 116 ? 5.656 4.097 6.068 1.00 98.38 116 SER A CA 1
ATOM 902 C C . SER A 1 116 ? 4.231 3.571 6.184 1.00 98.38 116 SER A C 1
ATOM 904 O O . SER A 1 116 ? 3.756 3.359 7.294 1.00 98.38 116 SER A O 1
ATOM 906 N N . LEU A 1 117 ? 3.589 3.260 5.056 1.00 98.56 117 LEU A N 1
ATOM 907 C CA . LEU A 1 117 ? 2.231 2.716 5.038 1.00 98.56 117 LEU A CA 1
ATOM 908 C C . LEU A 1 117 ? 2.125 1.385 5.791 1.00 98.56 117 LEU A C 1
ATOM 910 O O . LEU A 1 117 ? 1.146 1.155 6.498 1.00 98.56 117 LEU A O 1
ATOM 914 N N . GLU A 1 118 ? 3.127 0.510 5.683 1.00 98.38 118 GLU A N 1
ATOM 915 C CA . GLU A 1 118 ? 3.119 -0.762 6.413 1.00 98.38 118 GLU A CA 1
ATOM 916 C C . GLU A 1 118 ? 3.269 -0.549 7.930 1.00 98.38 118 GLU A C 1
ATOM 918 O O . GLU A 1 118 ? 2.649 -1.267 8.717 1.00 98.38 118 GLU A O 1
ATOM 923 N N . ARG A 1 119 ? 4.037 0.459 8.370 1.00 98.31 119 ARG A N 1
ATOM 924 C CA . ARG A 1 119 ? 4.101 0.838 9.793 1.00 98.31 119 ARG A CA 1
ATOM 925 C C . ARG A 1 119 ? 2.745 1.328 10.291 1.00 98.31 119 ARG A C 1
ATOM 927 O O . ARG A 1 119 ? 2.243 0.782 11.273 1.00 98.31 119 ARG A O 1
ATOM 934 N N . ASP A 1 120 ? 2.132 2.264 9.574 1.00 98.56 120 ASP A N 1
ATOM 935 C CA . ASP A 1 120 ? 0.853 2.866 9.962 1.00 98.56 120 ASP A CA 1
ATOM 936 C C . ASP A 1 120 ? -0.265 1.815 9.996 1.00 98.56 120 ASP A C 1
ATOM 938 O O . ASP A 1 120 ? -1.048 1.740 10.941 1.00 98.56 120 ASP A O 1
ATOM 942 N N . LYS A 1 121 ? -0.293 0.908 9.016 1.00 98.44 121 LYS A N 1
ATOM 943 C CA . LYS A 1 121 ? -1.212 -0.238 8.990 1.00 98.44 121 LYS A CA 1
ATOM 944 C C . LYS A 1 121 ? -1.046 -1.144 10.211 1.00 98.44 121 LYS A C 1
ATOM 946 O O . LYS A 1 121 ? -2.039 -1.587 10.794 1.00 98.44 121 LYS A O 1
ATOM 951 N N . ASN A 1 122 ? 0.191 -1.438 10.603 1.00 98.56 122 ASN A N 1
ATOM 952 C CA . ASN A 1 122 ? 0.463 -2.259 11.781 1.00 98.56 122 ASN A CA 1
ATOM 953 C C . ASN A 1 122 ? 0.064 -1.548 13.080 1.00 98.56 122 ASN A C 1
ATOM 955 O O . ASN A 1 122 ? -0.416 -2.199 14.009 1.00 98.56 122 ASN A O 1
ATOM 959 N N . GLU A 1 123 ? 0.215 -0.228 13.143 1.00 98.62 123 GLU A N 1
ATOM 960 C CA . GLU A 1 123 ? -0.233 0.583 14.274 1.00 98.62 123 GLU A CA 1
ATOM 961 C C . GLU A 1 123 ? -1.762 0.632 14.375 1.00 98.62 123 GLU A C 1
ATOM 963 O O . GLU A 1 123 ? -2.313 0.313 15.431 1.00 98.62 123 GLU A O 1
ATOM 968 N N . LEU A 1 124 ? -2.461 0.874 13.263 1.00 98.62 124 LEU A N 1
ATOM 969 C CA . LEU A 1 124 ? -3.926 0.814 13.192 1.00 98.62 124 LEU A CA 1
ATOM 970 C C . LEU A 1 124 ? -4.468 -0.560 13.598 1.00 98.62 124 LEU A C 1
ATOM 972 O O . LEU A 1 124 ? -5.485 -0.663 14.284 1.00 98.62 124 LEU A O 1
ATOM 976 N N . LYS A 1 125 ? -3.778 -1.641 13.218 1.00 98.56 125 LYS A N 1
ATOM 977 C CA . LYS A 1 125 ? -4.149 -2.997 13.636 1.00 98.56 125 LYS A CA 1
ATOM 978 C C . LYS A 1 125 ? -4.064 -3.168 15.156 1.00 98.56 125 LYS A C 1
ATOM 980 O O . LYS A 1 125 ? -4.968 -3.758 15.744 1.00 98.56 125 LYS A O 1
ATOM 985 N N . LYS A 1 126 ? -3.015 -2.637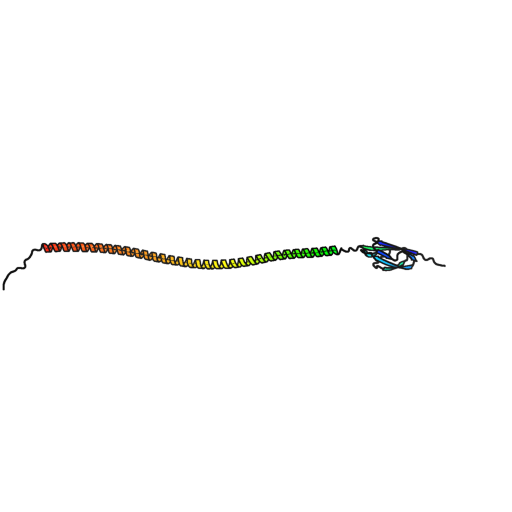 15.796 1.00 98.50 126 LYS A N 1
ATOM 986 C CA . LYS A 1 126 ? -2.870 -2.662 17.262 1.00 98.50 126 LYS A CA 1
ATOM 987 C C . LYS A 1 126 ? -3.949 -1.826 17.947 1.00 98.50 126 LYS A C 1
ATOM 989 O O . LYS A 1 126 ? -4.556 -2.301 18.901 1.00 98.50 126 LYS A O 1
ATOM 994 N N . GLN A 1 127 ? -4.222 -0.623 17.441 1.00 98.50 127 GLN A N 1
ATOM 995 C CA . GLN A 1 127 ? -5.264 0.252 17.985 1.00 98.50 127 GLN A CA 1
ATOM 996 C C . GLN A 1 127 ? -6.648 -0.405 17.919 1.00 98.50 127 GLN A C 1
ATOM 998 O O . GLN A 1 127 ? -7.364 -0.420 18.916 1.00 98.50 127 GLN A O 1
ATOM 1003 N N . ASN A 1 128 ? -6.994 -1.035 16.793 1.00 98.12 128 ASN A N 1
ATOM 1004 C CA . ASN A 1 128 ? -8.251 -1.777 16.666 1.00 98.12 128 ASN A CA 1
ATOM 1005 C C . ASN A 1 128 ? -8.352 -2.949 17.650 1.00 98.12 128 ASN A C 1
ATOM 1007 O O . ASN A 1 128 ? -9.427 -3.211 18.185 1.00 98.12 128 ASN A O 1
ATOM 1011 N N . GLN A 1 129 ? -7.245 -3.647 17.912 1.00 98.44 129 GLN A N 1
ATOM 1012 C CA . GLN A 1 129 ? -7.232 -4.716 18.906 1.00 98.44 129 GLN A CA 1
ATOM 1013 C C . GLN A 1 129 ? -7.486 -4.169 20.317 1.00 98.44 129 GLN A C 1
ATOM 1015 O O . GLN A 1 129 ? -8.316 -4.721 21.034 1.00 98.44 129 GLN A O 1
ATOM 1020 N N . ILE A 1 130 ? -6.822 -3.073 20.697 1.00 98.56 130 ILE A N 1
ATOM 1021 C CA . ILE A 1 130 ? -7.021 -2.420 22.001 1.00 98.56 130 ILE A CA 1
ATOM 1022 C C . ILE A 1 130 ? -8.476 -1.968 22.152 1.00 98.56 130 ILE A C 1
ATOM 1024 O O . ILE A 1 130 ? -9.113 -2.296 23.149 1.00 98.56 130 ILE A O 1
ATOM 1028 N N . LEU A 1 131 ? -9.024 -1.304 21.133 1.00 98.44 131 LEU A N 1
ATOM 1029 C CA . LEU A 1 131 ? -10.409 -0.840 21.131 1.00 98.44 131 LEU A CA 1
ATOM 1030 C C . LEU A 1 131 ? -11.404 -1.999 21.298 1.00 98.44 131 LEU A C 1
ATOM 1032 O O . LEU A 1 131 ? -12.401 -1.872 22.006 1.00 98.44 131 LEU A O 1
ATOM 1036 N N . ASN A 1 132 ? -11.144 -3.146 20.666 1.00 98.25 132 ASN A N 1
ATOM 1037 C CA . ASN A 1 132 ? -11.993 -4.325 20.817 1.00 98.25 132 ASN A CA 1
ATOM 1038 C C . ASN A 1 132 ? -11.970 -4.874 22.257 1.00 98.25 132 ASN A C 1
ATOM 1040 O O . ASN A 1 132 ? -13.019 -5.191 22.817 1.00 98.25 132 ASN A O 1
ATOM 1044 N N . GLU A 1 133 ? -10.791 -4.936 22.881 1.00 98.69 133 GLU A N 1
ATOM 1045 C CA . GLU A 1 133 ? -10.656 -5.361 24.281 1.00 98.69 133 GLU A CA 1
ATOM 1046 C C . GLU A 1 133 ? -11.325 -4.375 25.254 1.00 98.69 133 GLU A C 1
ATOM 1048 O O . GLU A 1 133 ? -11.989 -4.790 26.205 1.00 98.69 133 GLU A O 1
ATOM 1053 N N . GLU A 1 134 ? -11.202 -3.068 25.016 1.00 98.62 134 GLU A N 1
ATOM 1054 C CA . GLU A 1 134 ? -11.886 -2.042 25.813 1.00 98.62 134 GLU A CA 1
ATOM 1055 C C . GLU A 1 134 ? -13.409 -2.140 25.687 1.00 98.62 134 GLU A C 1
ATOM 1057 O O . GLU A 1 134 ? -14.112 -2.113 26.698 1.00 98.62 134 GLU A O 1
ATOM 1062 N N . ASN A 1 135 ? -13.930 -2.348 24.475 1.00 98.19 135 ASN A N 1
ATOM 1063 C CA . ASN A 1 135 ? -15.361 -2.556 24.250 1.00 98.19 135 ASN A CA 1
ATOM 1064 C C . ASN A 1 135 ? -15.885 -3.815 24.950 1.00 98.19 135 ASN A C 1
ATOM 1066 O O . ASN A 1 135 ? -16.997 -3.815 25.483 1.00 98.19 135 ASN A O 1
ATOM 1070 N N . LYS A 1 136 ? -15.089 -4.888 24.997 1.00 98.44 136 LYS A N 1
ATOM 1071 C CA . LYS A 1 136 ? -15.437 -6.095 25.752 1.00 98.44 136 LYS A CA 1
ATOM 1072 C C . LYS A 1 136 ? -15.565 -5.798 27.249 1.00 98.44 136 LYS A C 1
ATOM 1074 O O . LYS A 1 136 ? -16.598 -6.113 27.837 1.00 98.44 136 LYS A O 1
ATOM 1079 N N . LYS A 1 137 ? -14.572 -5.124 27.840 1.00 98.50 137 LYS A N 1
ATOM 1080 C CA . LYS A 1 137 ? -14.604 -4.715 29.257 1.00 98.50 137 LYS A CA 1
ATOM 1081 C C . LYS A 1 137 ? -15.782 -3.793 29.562 1.00 98.50 137 LYS A C 1
ATOM 1083 O O . LYS A 1 137 ? -16.427 -3.941 30.596 1.00 98.50 137 LYS A O 1
ATOM 1088 N N . LEU A 1 138 ? -16.085 -2.861 28.658 1.00 98.50 138 LEU A N 1
ATOM 1089 C CA . LEU A 1 138 ? -17.224 -1.958 28.797 1.00 98.50 138 LEU A CA 1
ATOM 1090 C C . LEU A 1 138 ? -18.553 -2.726 28.817 1.00 98.50 138 LEU A C 1
ATOM 1092 O O . LEU A 1 138 ? -19.416 -2.437 29.643 1.00 98.50 138 LEU A O 1
ATOM 1096 N N . ASN A 1 139 ? -18.710 -3.727 27.949 1.00 98.06 139 ASN A N 1
ATOM 1097 C CA . ASN A 1 139 ? -19.902 -4.574 27.927 1.00 98.06 139 ASN A CA 1
ATOM 1098 C C . ASN A 1 139 ? -20.039 -5.418 29.201 1.00 98.06 139 ASN A C 1
ATOM 1100 O O . ASN A 1 139 ? -21.135 -5.528 29.747 1.00 98.06 139 ASN A O 1
ATOM 1104 N N . GLU A 1 140 ? -18.938 -5.973 29.708 1.00 98.44 140 GLU A N 1
ATOM 1105 C CA . GLU A 1 140 ? -18.928 -6.695 30.986 1.00 98.44 140 GLU A CA 1
ATOM 1106 C C . GLU A 1 140 ? -19.334 -5.774 32.148 1.00 98.44 140 GLU A C 1
ATOM 1108 O O . GLU A 1 140 ? -20.230 -6.114 32.922 1.00 98.44 140 GLU A O 1
ATOM 1113 N N . ALA A 1 141 ? -18.759 -4.569 32.223 1.00 98.56 141 ALA A N 1
ATOM 1114 C CA . ALA A 1 141 ? -19.113 -3.572 33.232 1.00 98.56 141 ALA A CA 1
ATOM 1115 C C . ALA A 1 141 ? -20.589 -3.149 33.145 1.00 98.56 141 ALA A C 1
ATOM 1117 O O . ALA A 1 141 ? -21.261 -3.017 34.169 1.00 98.56 141 ALA A O 1
ATOM 1118 N N . LYS A 1 142 ? -21.121 -2.983 31.929 1.00 98.50 142 LYS A N 1
ATOM 1119 C CA . LYS A 1 142 ? -22.538 -2.674 31.706 1.00 98.50 142 LYS A CA 1
ATOM 1120 C C . LYS A 1 142 ? -23.454 -3.770 32.253 1.00 98.50 142 LYS A C 1
ATOM 1122 O O . LYS A 1 142 ? -24.448 -3.453 32.899 1.00 98.50 142 LYS A O 1
ATOM 1127 N N . ASN A 1 143 ? -23.115 -5.038 32.029 1.00 98.19 143 ASN A N 1
ATOM 1128 C CA . ASN A 1 143 ? -23.906 -6.159 32.538 1.00 98.19 143 ASN A CA 1
ATOM 1129 C C . ASN A 1 143 ? -23.914 -6.192 34.073 1.00 98.19 143 ASN A C 1
ATOM 1131 O O . ASN A 1 143 ? -24.974 -6.347 34.671 1.00 98.19 143 ASN A O 1
ATOM 1135 N N . ILE A 1 144 ? -22.760 -5.955 34.707 1.00 98.50 144 ILE A N 1
ATOM 1136 C CA . ILE A 1 144 ? -22.651 -5.875 36.174 1.00 98.50 144 ILE A CA 1
ATOM 1137 C C . ILE A 1 144 ? -23.535 -4.751 36.730 1.00 98.50 144 ILE A C 1
ATOM 1139 O O . ILE A 1 144 ? -24.219 -4.940 37.735 1.00 98.50 144 ILE A O 1
ATOM 1143 N N . LEU A 1 145 ? -23.547 -3.586 36.076 1.00 98.50 145 LEU A N 1
ATOM 1144 C CA . LEU A 1 145 ? -24.392 -2.462 36.485 1.00 98.50 145 LEU A CA 1
ATOM 1145 C C . LEU A 1 145 ? -25.887 -2.777 36.348 1.00 98.50 145 LEU A C 1
ATOM 1147 O O . LEU A 1 145 ? -26.659 -2.429 37.240 1.00 98.50 145 LEU A O 1
ATOM 1151 N N . GLU A 1 146 ? -26.299 -3.450 35.272 1.00 98.44 146 GLU A N 1
ATOM 1152 C CA . GLU A 1 146 ? -27.690 -3.889 35.101 1.00 98.44 146 GLU A CA 1
ATOM 1153 C C . GLU A 1 146 ? -28.114 -4.900 36.171 1.00 98.44 146 GLU A C 1
ATOM 1155 O O . GLU A 1 146 ? -29.217 -4.812 36.712 1.00 98.44 146 GLU A O 1
ATOM 1160 N N . ASP A 1 147 ? -27.240 -5.835 36.540 1.00 98.38 147 ASP A N 1
ATOM 1161 C CA . ASP A 1 147 ? -27.541 -6.778 37.616 1.00 98.38 147 ASP A CA 1
ATOM 1162 C C . ASP A 1 147 ? -27.609 -6.080 38.981 1.00 98.38 147 ASP A C 1
ATOM 1164 O O . ASP A 1 147 ? -28.543 -6.324 39.749 1.00 98.38 147 ASP A O 1
ATOM 1168 N N . GLY A 1 148 ? -26.701 -5.138 39.253 1.00 98.38 148 GLY A N 1
ATOM 1169 C CA . GLY A 1 148 ? -26.753 -4.294 40.450 1.00 98.38 148 GLY A CA 1
ATOM 1170 C C . GLY A 1 148 ? -28.045 -3.476 40.541 1.00 98.38 148 GLY A C 1
ATOM 1171 O O . GLY A 1 148 ? -28.659 -3.399 41.607 1.00 98.38 148 GLY A O 1
ATOM 1172 N N . LYS A 1 149 ? -28.521 -2.926 39.418 1.00 98.25 149 LYS A N 1
ATOM 1173 C CA . LYS A 1 149 ? -29.798 -2.203 39.347 1.00 98.25 149 LYS A CA 1
ATOM 1174 C C . LYS A 1 149 ? -30.981 -3.089 39.751 1.00 98.25 149 LYS A C 1
ATOM 1176 O O . LYS A 1 149 ? -31.791 -2.665 40.573 1.00 98.25 149 LYS A O 1
ATOM 1181 N N . LYS A 1 150 ? -31.059 -4.324 39.240 1.00 98.06 150 LYS A N 1
ATOM 1182 C CA . LYS A 1 150 ? -32.124 -5.280 39.611 1.00 98.06 150 LYS A CA 1
ATOM 1183 C C . LYS A 1 150 ? -32.115 -5.601 41.106 1.00 98.06 150 LYS A C 1
ATOM 1185 O O . LYS A 1 150 ? -33.180 -5.721 41.710 1.00 98.06 150 LYS A O 1
ATOM 1190 N N . VAL A 1 151 ? -30.928 -5.741 41.706 1.00 98.44 151 VAL A N 1
ATOM 1191 C CA . VAL A 1 151 ? -30.796 -5.984 43.152 1.00 98.44 151 VAL A CA 1
ATOM 1192 C C . VAL A 1 151 ? -31.389 -4.820 43.944 1.00 98.44 151 VAL A C 1
ATOM 1194 O O . VAL A 1 151 ? -32.247 -5.045 44.797 1.00 98.44 151 VAL A O 1
ATOM 1197 N N . ILE A 1 152 ? -31.009 -3.585 43.607 1.00 98.31 152 ILE A N 1
ATOM 1198 C CA . ILE A 1 152 ? -31.509 -2.371 44.270 1.00 98.31 152 ILE A CA 1
ATOM 1199 C C . ILE A 1 152 ? -33.029 -2.229 44.102 1.00 98.31 152 ILE A C 1
ATOM 1201 O O . ILE A 1 152 ? -33.731 -1.891 45.054 1.00 98.31 152 ILE A O 1
ATOM 1205 N N . GLU A 1 153 ? -33.570 -2.513 42.914 1.00 98.19 153 GLU A N 1
ATOM 1206 C CA . GLU A 1 153 ? -35.022 -2.521 42.682 1.00 98.19 153 GLU A CA 1
ATOM 1207 C C . GLU A 1 153 ? -35.738 -3.538 43.589 1.00 98.19 153 GLU A C 1
ATOM 1209 O O . GLU A 1 153 ? -36.779 -3.228 44.178 1.00 98.19 153 GLU A O 1
ATOM 1214 N N . GLY A 1 154 ? -35.157 -4.728 43.763 1.00 97.75 154 GLY A N 1
ATOM 1215 C CA . GLY A 1 154 ? -35.663 -5.747 44.680 1.00 97.75 154 GLY A CA 1
ATOM 1216 C C . GLY A 1 154 ? -35.621 -5.318 46.151 1.00 97.75 154 GLY A C 1
ATOM 1217 O O . GLY A 1 154 ? -36.593 -5.525 46.881 1.00 97.75 154 GLY A O 1
ATOM 1218 N N . GLU A 1 155 ? -34.526 -4.702 46.595 1.00 98.31 155 GLU A N 1
ATOM 1219 C CA . GLU A 1 155 ? -34.382 -4.185 47.963 1.00 98.31 155 GLU A CA 1
ATOM 1220 C C . GLU A 1 155 ? -35.364 -3.049 48.256 1.00 98.31 155 GLU A C 1
ATOM 1222 O O . GLU A 1 155 ? -36.028 -3.064 49.294 1.00 98.31 155 GLU A O 1
ATOM 1227 N N . ASN A 1 156 ? -35.544 -2.117 47.318 1.00 98.00 156 ASN A N 1
ATOM 1228 C CA . ASN A 1 156 ? -36.528 -1.042 47.442 1.00 98.00 156 ASN A CA 1
ATOM 1229 C C . ASN A 1 156 ? -37.957 -1.578 47.566 1.00 98.00 156 ASN A C 1
ATOM 1231 O O . ASN A 1 156 ? -38.745 -1.056 48.359 1.00 98.00 156 ASN A O 1
ATOM 1235 N N . LYS A 1 157 ? -38.298 -2.644 46.831 1.00 97.94 157 LYS A N 1
ATOM 1236 C CA . LYS A 1 157 ? -39.604 -3.297 46.964 1.00 97.94 157 LYS A CA 1
ATOM 1237 C C . LYS A 1 157 ? -39.806 -3.859 48.376 1.00 97.94 157 LYS A C 1
ATOM 1239 O O . LYS A 1 157 ? -40.820 -3.553 49.001 1.00 97.94 157 LYS A O 1
ATOM 1244 N N . LYS A 1 158 ? -38.826 -4.606 48.902 1.00 97.81 158 LYS A N 1
ATOM 1245 C CA . LYS A 1 158 ? -38.864 -5.158 50.272 1.00 97.81 158 LYS A CA 1
ATOM 1246 C C . LYS A 1 158 ? -38.955 -4.064 51.335 1.00 97.81 158 LYS A C 1
ATOM 1248 O O . LYS A 1 158 ? -39.700 -4.201 52.305 1.00 97.81 158 LYS A O 1
ATOM 1253 N N . LEU A 1 159 ? -38.215 -2.969 51.155 1.00 98.12 159 LEU A N 1
ATOM 1254 C CA . LEU A 1 159 ? -38.265 -1.817 52.050 1.00 98.12 159 LEU A CA 1
ATOM 1255 C C . LEU A 1 159 ? -39.664 -1.188 52.060 1.00 98.12 159 LEU A C 1
ATOM 1257 O O . LEU A 1 159 ? -40.183 -0.870 53.128 1.00 98.12 159 LEU A O 1
ATOM 1261 N N . ASN A 1 160 ? -40.295 -1.047 50.893 1.00 97.25 160 ASN A N 1
ATOM 1262 C CA . ASN A 1 160 ? -41.641 -0.490 50.785 1.00 97.25 160 ASN A CA 1
ATOM 1263 C C . ASN A 1 160 ? -42.704 -1.401 51.421 1.00 97.25 160 ASN A C 1
ATOM 1265 O O . ASN A 1 160 ? -43.577 -0.917 52.135 1.00 97.25 160 ASN A O 1
ATOM 1269 N N . GLU A 1 161 ? -42.606 -2.717 51.215 1.00 97.94 161 GLU A N 1
ATOM 1270 C CA . GLU A 1 161 ? -43.452 -3.703 51.902 1.00 97.94 161 GLU A CA 1
ATOM 1271 C C . GLU A 1 161 ? -43.301 -3.592 53.427 1.00 97.94 161 GLU A C 1
ATOM 1273 O O . GLU A 1 161 ? -44.294 -3.470 54.138 1.00 97.94 161 GLU A O 1
ATOM 1278 N N . THR A 1 162 ? -42.063 -3.528 53.923 1.00 98.06 162 THR A N 1
ATOM 1279 C CA . THR A 1 162 ? -41.769 -3.392 55.360 1.00 98.06 162 THR A CA 1
ATOM 1280 C C . THR A 1 162 ? -42.318 -2.086 55.936 1.00 98.06 162 THR A C 1
ATOM 1282 O O . THR A 1 162 ? -42.890 -2.076 57.025 1.00 98.06 162 THR A O 1
ATOM 1285 N N . LYS A 1 163 ? -42.179 -0.978 55.199 1.00 98.12 163 LYS A N 1
ATOM 1286 C CA . LYS A 1 163 ? -42.742 0.321 55.580 1.00 98.12 163 LYS A CA 1
ATOM 1287 C C . LYS A 1 163 ? -44.261 0.244 55.742 1.00 98.12 163 LYS A C 1
ATOM 1289 O O . LYS A 1 163 ? -44.774 0.743 56.738 1.00 98.12 163 LYS A O 1
ATOM 1294 N N . ASN A 1 164 ? -44.957 -0.384 54.795 1.00 97.38 164 ASN A N 1
ATOM 1295 C CA . ASN A 1 164 ? -46.411 -0.531 54.858 1.00 97.38 164 ASN A CA 1
ATOM 1296 C C . ASN A 1 164 ? -46.836 -1.361 56.078 1.00 97.38 164 ASN A C 1
ATOM 1298 O O . ASN A 1 164 ? -47.723 -0.934 56.811 1.00 97.38 164 ASN A O 1
ATOM 1302 N N . THR A 1 165 ? -46.155 -2.481 56.351 1.00 98.19 165 THR A N 1
ATOM 1303 C CA . THR A 1 165 ? -46.416 -3.302 57.546 1.00 98.19 165 THR A CA 1
ATOM 1304 C C . THR A 1 165 ? -46.246 -2.498 58.835 1.00 98.19 165 THR A C 1
ATOM 1306 O O . THR A 1 165 ? -47.126 -2.513 59.688 1.00 98.19 165 THR A O 1
ATOM 1309 N N . LEU A 1 166 ? -45.160 -1.725 58.960 1.00 98.25 166 LEU A N 1
ATOM 1310 C CA . LEU A 1 166 ? -44.930 -0.869 60.130 1.00 98.25 166 LEU A CA 1
ATOM 1311 C C . LEU A 1 166 ? -46.002 0.218 60.289 1.00 98.25 166 LEU A C 1
ATOM 1313 O O . LEU A 1 166 ? -46.341 0.604 61.409 1.00 98.25 166 LEU A O 1
ATOM 1317 N N . GLU A 1 167 ? -46.524 0.742 59.182 1.00 98.00 167 GLU A N 1
ATOM 1318 C CA . GLU A 1 167 ? -47.590 1.741 59.201 1.00 98.00 167 GLU A CA 1
ATOM 1319 C C . GLU A 1 167 ? -48.929 1.141 59.649 1.00 98.00 167 GLU A C 1
ATOM 1321 O O . GLU A 1 167 ? -49.682 1.797 60.372 1.00 98.00 167 GLU A O 1
ATOM 1326 N N . ASP A 1 168 ? -49.200 -0.116 59.300 1.00 97.81 168 ASP A N 1
ATOM 1327 C CA . ASP A 1 168 ? -50.358 -0.855 59.802 1.00 97.81 168 ASP A CA 1
ATOM 1328 C C . ASP A 1 168 ? -50.204 -1.227 61.285 1.00 97.81 168 ASP A C 1
ATOM 1330 O O . ASP A 1 168 ? -51.114 -0.949 62.071 1.00 97.81 168 ASP A O 1
ATOM 1334 N N . ASP A 1 169 ? -49.035 -1.719 61.708 1.00 98.25 169 ASP A N 1
ATOM 1335 C CA . ASP A 1 169 ? -48.728 -1.994 63.121 1.00 98.25 169 ASP A CA 1
ATOM 1336 C C . ASP A 1 169 ? -48.881 -0.733 63.985 1.00 98.25 169 ASP A C 1
ATOM 1338 O O . ASP A 1 169 ? -49.467 -0.761 65.072 1.00 98.25 169 ASP A O 1
ATOM 1342 N N . LYS A 1 170 ? -48.426 0.422 63.482 1.00 98.00 170 LYS A N 1
ATOM 1343 C CA . LYS A 1 170 ? -48.604 1.712 64.158 1.00 98.00 170 LYS A CA 1
ATOM 1344 C C . LYS A 1 170 ? -50.083 2.043 64.382 1.00 98.00 170 LYS A C 1
ATOM 1346 O O . LYS A 1 170 ? -50.439 2.494 65.472 1.00 98.00 170 LYS A O 1
ATOM 1351 N N . LYS A 1 171 ? -50.954 1.828 63.386 1.00 97.50 171 LYS A N 1
ATOM 1352 C CA . LYS A 1 171 ? -52.404 2.074 63.526 1.00 97.50 171 LYS A CA 1
ATOM 1353 C C . LYS A 1 171 ? -53.026 1.164 64.584 1.00 97.50 171 LYS A C 1
ATOM 1355 O O . LYS A 1 171 ? -53.869 1.629 65.354 1.00 97.50 171 LYS A O 1
ATOM 1360 N N . VAL A 1 172 ? -52.608 -0.104 64.639 1.00 97.94 172 VAL A N 1
ATOM 1361 C CA . VAL A 1 172 ? -53.064 -1.062 65.660 1.00 97.94 172 VAL A CA 1
ATOM 1362 C C . VAL A 1 172 ? -52.697 -0.561 67.055 1.00 97.94 172 VAL A C 1
ATOM 1364 O O . VAL A 1 172 ? -53.582 -0.414 67.900 1.00 97.94 172 VAL A O 1
ATOM 1367 N N . LEU A 1 173 ? -51.432 -0.188 67.269 1.00 97.81 173 LEU A N 1
ATOM 1368 C CA . LEU A 1 173 ? -50.950 0.338 68.550 1.00 97.81 173 LEU A CA 1
ATOM 1369 C C . LEU A 1 173 ? -51.667 1.632 68.968 1.00 97.81 173 LEU A C 1
ATOM 1371 O O . LEU A 1 173 ? -51.995 1.819 70.142 1.00 97.81 173 LEU A O 1
ATOM 1375 N N . GLU A 1 174 ? -51.952 2.535 68.026 1.00 97.69 174 GLU A N 1
ATOM 1376 C CA . GLU A 1 174 ? -52.754 3.732 68.306 1.00 97.69 174 GLU A CA 1
ATOM 1377 C C . GLU A 1 174 ? -54.189 3.384 68.735 1.00 97.69 174 GLU A C 1
ATOM 1379 O O . GLU A 1 174 ? -54.751 4.050 69.612 1.00 97.69 174 GLU A O 1
ATOM 1384 N N . GLY A 1 175 ? -54.778 2.337 68.152 1.00 96.75 175 GLY A N 1
ATOM 1385 C CA . GLY A 1 175 ? -56.072 1.791 68.556 1.00 96.75 175 GLY A CA 1
ATOM 1386 C C . GLY A 1 175 ? -56.050 1.212 69.973 1.00 96.75 175 GLY A C 1
ATOM 1387 O O . GLY A 1 175 ? -56.887 1.580 70.802 1.00 96.75 175 GLY A O 1
ATOM 1388 N N . GLU A 1 176 ? -55.066 0.367 70.282 1.00 97.31 176 GLU A N 1
ATOM 1389 C CA . GLU A 1 176 ? -54.882 -0.219 71.616 1.00 97.31 176 GLU A CA 1
ATOM 1390 C C . GLU A 1 176 ? -54.676 0.856 72.686 1.00 97.31 176 GLU A C 1
ATOM 1392 O O . GLU A 1 176 ? -55.326 0.829 73.732 1.00 97.31 176 GLU A O 1
ATOM 1397 N N . LYS A 1 177 ? -53.856 1.873 72.398 1.00 97.38 177 LYS A N 1
ATOM 1398 C CA . LYS A 1 177 ? -53.643 3.018 73.293 1.00 97.38 177 LYS A CA 1
ATOM 1399 C C . LYS A 1 177 ? -54.944 3.763 73.604 1.00 97.38 177 LYS A C 1
ATOM 1401 O O . LYS A 1 177 ? -55.174 4.138 74.754 1.00 97.38 177 LYS A O 1
ATOM 1406 N N . LYS A 1 178 ? -55.805 3.990 72.602 1.00 97.25 178 LYS A N 1
ATOM 1407 C CA . LYS A 1 178 ? -57.121 4.628 72.809 1.00 97.25 178 LYS A CA 1
ATOM 1408 C C . LYS A 1 178 ? -58.010 3.783 73.720 1.00 97.25 178 LYS A C 1
ATOM 1410 O O . LYS A 1 178 ? -58.635 4.336 74.620 1.00 97.25 178 LYS A O 1
ATOM 1415 N N . LYS A 1 179 ? -58.031 2.462 73.514 1.00 97.19 179 LYS A N 1
ATOM 1416 C CA . LYS A 1 179 ? -58.800 1.530 74.347 1.00 97.19 179 LYS A CA 1
ATOM 1417 C C . LYS A 1 179 ? -58.316 1.542 75.800 1.00 97.19 179 LYS A C 1
ATOM 1419 O O . LYS A 1 179 ? -59.130 1.689 76.705 1.00 97.19 179 LYS A O 1
ATOM 1424 N N . LEU A 1 180 ? -57.002 1.487 76.014 1.00 97.44 180 LEU A N 1
ATOM 1425 C CA . LEU A 1 180 ? -56.403 1.524 77.350 1.00 97.44 180 LEU A CA 1
ATOM 1426 C C . LEU A 1 180 ? -56.728 2.834 78.091 1.00 97.44 180 LEU A C 1
ATOM 1428 O O . LEU A 1 180 ? -57.075 2.818 79.269 1.00 97.44 180 LEU A O 1
ATOM 1432 N N . ASN A 1 181 ? -56.671 3.974 77.394 1.00 96.62 181 ASN A N 1
ATOM 1433 C CA . ASN A 1 181 ? -57.053 5.268 77.965 1.00 96.62 181 ASN A CA 1
ATOM 1434 C C . ASN A 1 181 ? -58.520 5.300 78.413 1.00 96.62 181 ASN A C 1
ATOM 1436 O O . ASN A 1 181 ? -58.832 5.874 79.456 1.00 96.62 181 ASN A O 1
ATOM 1440 N N . GLU A 1 182 ? -59.412 4.682 77.642 1.00 96.44 182 GLU A N 1
ATOM 1441 C CA . GLU A 1 182 ? -60.825 4.588 78.000 1.00 96.44 182 GLU A CA 1
ATOM 1442 C C . GLU A 1 182 ? -61.042 3.675 79.217 1.00 96.44 182 GLU A C 1
ATOM 1444 O O . GLU A 1 182 ? -61.774 4.033 80.140 1.00 96.44 182 GLU A O 1
ATOM 1449 N N . GLU A 1 183 ? -60.340 2.541 79.290 1.00 96.88 183 GLU A N 1
ATOM 1450 C CA . GLU A 1 183 ? -60.361 1.652 80.460 1.00 96.88 183 GLU A CA 1
ATOM 1451 C C . GLU A 1 183 ? -59.855 2.352 81.736 1.00 96.88 183 GLU A C 1
ATOM 1453 O O . GLU A 1 183 ? -60.450 2.204 82.811 1.00 96.88 183 GLU A O 1
ATOM 1458 N N . ILE A 1 184 ? -58.803 3.172 81.622 1.00 96.94 184 ILE A N 1
ATOM 1459 C CA . ILE A 1 184 ? -58.302 4.020 82.715 1.00 96.94 184 ILE A CA 1
ATOM 1460 C C . ILE A 1 184 ? -59.359 5.052 83.124 1.00 96.94 184 ILE A C 1
ATOM 1462 O O . ILE A 1 184 ? -59.620 5.217 84.317 1.00 96.94 184 ILE A O 1
ATOM 1466 N N . ARG A 1 185 ? -60.003 5.727 82.162 1.00 96.62 185 ARG A N 1
ATOM 1467 C CA . ARG A 1 185 ? -61.071 6.705 82.431 1.00 96.62 185 ARG A CA 1
ATOM 1468 C C . ARG A 1 185 ? -62.213 6.075 83.229 1.00 96.62 185 ARG A C 1
ATOM 1470 O O . ARG A 1 185 ? -62.608 6.619 84.259 1.00 96.62 185 ARG A O 1
ATOM 1477 N N . VAL A 1 186 ? -62.695 4.910 82.794 1.00 96.50 186 VAL A N 1
ATOM 1478 C CA . VAL A 1 186 ? -63.757 4.152 83.478 1.00 96.50 186 VAL A CA 1
ATOM 1479 C C . VAL A 1 186 ? -63.324 3.740 84.885 1.00 96.50 186 VAL A C 1
ATOM 1481 O O . VAL A 1 186 ? -64.097 3.873 85.835 1.00 96.50 186 VAL A O 1
ATOM 1484 N N . SER A 1 187 ? -62.092 3.252 85.042 1.00 95.94 187 SER A N 1
ATOM 1485 C CA . SER A 1 187 ? -61.564 2.861 86.353 1.00 95.94 187 SER A CA 1
ATOM 1486 C C . SER A 1 187 ? -61.468 4.052 87.310 1.00 95.94 187 SER A C 1
ATOM 1488 O O . SER A 1 187 ? -61.877 3.938 88.463 1.00 95.94 187 SER A O 1
ATOM 1490 N N . ASN A 1 188 ? -61.024 5.214 86.829 1.00 95.38 188 ASN A N 1
ATOM 1491 C CA . ASN A 1 188 ? -60.965 6.442 87.623 1.00 95.38 188 ASN A CA 1
ATOM 1492 C C . ASN A 1 188 ? -62.354 6.933 88.054 1.00 95.38 188 ASN A C 1
ATOM 1494 O O . ASN A 1 188 ? -62.521 7.364 89.195 1.00 95.38 188 ASN A O 1
ATOM 1498 N N . GLU A 1 189 ? -63.369 6.842 87.189 1.00 94.50 189 GLU A N 1
ATOM 1499 C CA . GLU A 1 189 ? -64.743 7.166 87.594 1.00 94.50 189 GLU A CA 1
ATOM 1500 C C . GLU A 1 189 ? -65.255 6.2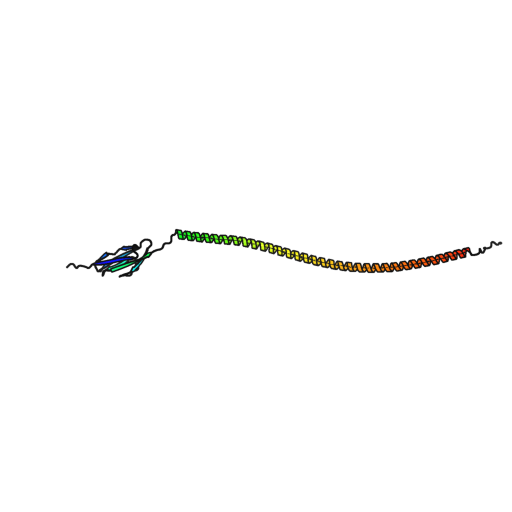27 88.689 1.00 94.50 189 GLU A C 1
ATOM 1502 O O . GLU A 1 189 ? -65.807 6.701 89.682 1.00 94.50 189 GLU A O 1
ATOM 1507 N N . LYS A 1 190 ? -65.000 4.916 88.570 1.00 95.69 190 LYS A N 1
ATOM 1508 C CA . LYS A 1 190 ? -65.344 3.943 89.620 1.00 95.69 190 LYS A CA 1
ATOM 1509 C C . LYS A 1 190 ? -64.662 4.269 90.949 1.00 95.69 190 LYS A C 1
ATOM 1511 O O . LYS A 1 190 ? -65.331 4.234 91.980 1.00 95.69 190 LYS A O 1
ATOM 1516 N N . ILE A 1 191 ? -63.368 4.607 90.931 1.00 94.94 191 ILE A N 1
ATOM 1517 C CA . ILE A 1 191 ? -62.624 5.035 92.129 1.00 94.94 191 ILE A CA 1
ATOM 1518 C C . ILE A 1 191 ? -63.325 6.235 92.775 1.00 94.94 191 ILE A C 1
ATOM 1520 O O . ILE A 1 191 ? -63.662 6.178 93.954 1.00 94.94 191 ILE A O 1
ATOM 1524 N N . LYS A 1 192 ? -63.662 7.265 91.992 1.00 93.12 192 LYS A N 1
ATOM 1525 C CA . LYS A 1 192 ? -64.361 8.463 92.483 1.00 93.12 192 LYS A CA 1
ATOM 1526 C C . LYS A 1 192 ? -65.731 8.144 93.103 1.00 93.12 192 LYS A C 1
ATOM 1528 O O . LYS A 1 192 ? -66.114 8.737 94.113 1.00 93.12 192 LYS A O 1
ATOM 1533 N N . THR A 1 193 ? -66.491 7.211 92.522 1.00 90.50 193 THR A N 1
ATOM 1534 C CA . THR A 1 193 ? -67.776 6.754 93.085 1.00 90.50 193 THR A CA 1
ATOM 1535 C C . THR A 1 193 ? -67.591 5.990 94.398 1.00 90.50 193 THR A C 1
ATOM 1537 O O . THR A 1 193 ? -68.355 6.200 95.345 1.00 90.50 193 THR A O 1
ATOM 1540 N N . LEU A 1 194 ? -66.581 5.120 94.473 1.00 90.81 194 LEU A N 1
ATOM 1541 C CA . LEU A 1 194 ? -66.244 4.376 95.688 1.00 90.81 194 LEU A CA 1
ATOM 1542 C C . LEU A 1 194 ? -65.795 5.316 96.812 1.00 90.81 194 LEU A C 1
ATOM 1544 O O . LEU A 1 194 ? -66.296 5.199 97.927 1.00 90.81 194 LEU A O 1
ATOM 1548 N N . GLU A 1 195 ? -64.933 6.291 96.520 1.00 90.19 195 GLU A N 1
ATOM 1549 C CA . GLU A 1 195 ? -64.513 7.329 97.471 1.00 90.19 195 GLU A CA 1
ATOM 1550 C C . GLU A 1 195 ? -65.709 8.104 98.037 1.00 90.19 195 GLU A C 1
ATOM 1552 O O . GLU A 1 195 ? -65.809 8.300 99.250 1.00 90.19 195 GLU A O 1
ATOM 1557 N N . LYS A 1 196 ? -66.665 8.491 97.178 1.00 86.25 196 LYS A N 1
ATOM 1558 C CA . LYS A 1 196 ? -67.914 9.133 97.614 1.00 86.25 196 LYS A CA 1
ATOM 1559 C C . LYS A 1 196 ? -68.732 8.219 98.535 1.00 86.25 196 LYS A C 1
ATOM 1561 O O . LYS A 1 196 ? -69.175 8.655 99.590 1.00 86.25 196 LYS A O 1
ATOM 1566 N N . SER A 1 197 ? -68.867 6.943 98.175 1.00 83.25 197 SER A N 1
ATOM 1567 C CA . SER A 1 197 ? -69.615 5.954 98.967 1.00 83.25 197 SER A CA 1
ATOM 1568 C C . SER A 1 197 ? -68.979 5.674 100.336 1.00 83.25 197 SER A C 1
ATOM 1570 O O . SER A 1 197 ? -69.690 5.383 101.292 1.00 83.25 197 SER A O 1
ATOM 1572 N N . ILE A 1 198 ? -67.650 5.769 100.454 1.00 83.44 198 ILE A N 1
ATOM 1573 C CA . ILE A 1 198 ? -66.939 5.681 101.740 1.00 83.44 198 ILE A CA 1
ATOM 1574 C C . ILE A 1 198 ? -67.218 6.921 102.598 1.00 83.44 198 ILE A C 1
ATOM 1576 O O . ILE A 1 198 ? -67.424 6.790 103.801 1.00 83.44 198 ILE A O 1
ATOM 1580 N N . LYS A 1 199 ? -67.256 8.112 101.989 1.00 78.94 199 LYS A N 1
ATOM 1581 C CA . LYS A 1 199 ? -67.521 9.380 102.686 1.00 78.94 199 LYS A CA 1
ATOM 1582 C C . LYS A 1 199 ? -68.961 9.495 103.201 1.00 78.94 199 LYS A C 1
ATOM 1584 O O . LYS A 1 199 ? -69.172 10.063 104.267 1.00 78.94 199 LYS A O 1
ATOM 1589 N N . ASP A 1 200 ? -69.917 8.940 102.459 1.00 72.50 200 ASP A N 1
ATOM 1590 C CA . ASP A 1 200 ? -71.351 8.966 102.783 1.00 72.50 200 ASP A CA 1
ATOM 1591 C C . ASP A 1 200 ? -71.782 7.788 103.691 1.00 72.50 200 ASP A C 1
ATOM 1593 O O . ASP A 1 200 ? -72.951 7.678 104.066 1.00 72.50 200 ASP A O 1
ATOM 1597 N N . LYS A 1 201 ? -70.851 6.893 104.060 1.00 64.69 201 LYS A N 1
ATOM 1598 C CA . LYS A 1 201 ? -71.118 5.751 104.944 1.00 64.69 201 LYS A CA 1
ATOM 1599 C C . LYS A 1 201 ? -71.310 6.253 106.388 1.00 64.69 201 LYS A C 1
ATOM 1601 O O . LYS A 1 201 ? -70.407 6.914 106.904 1.00 64.69 201 LYS A O 1
ATOM 1606 N N . PRO A 1 202 ? -72.434 5.953 107.070 1.00 55.09 202 PRO A N 1
ATOM 1607 C CA . PRO A 1 202 ? -72.634 6.381 108.451 1.00 55.09 202 PRO A CA 1
ATOM 1608 C C . PRO A 1 202 ? -71.551 5.762 109.336 1.00 55.09 202 PRO A C 1
ATOM 1610 O O . PRO A 1 202 ? -71.266 4.570 109.208 1.00 55.09 202 PRO A O 1
ATOM 1613 N N . CYS A 1 203 ? -70.958 6.550 110.235 1.00 49.62 203 CYS A N 1
ATOM 1614 C CA . CYS A 1 203 ? -70.100 6.026 111.291 1.00 49.62 203 CYS A CA 1
ATOM 1615 C C . CYS A 1 203 ? -70.932 5.102 112.192 1.00 49.62 203 CYS A C 1
ATOM 1617 O O . CYS A 1 203 ? -71.516 5.551 113.176 1.00 49.62 203 CYS A O 1
ATOM 1619 N N . GLU A 1 204 ? -70.999 3.812 111.869 1.00 48.56 204 GLU A N 1
ATOM 1620 C CA . GLU A 1 204 ? -71.387 2.801 112.844 1.00 48.56 204 GLU A CA 1
ATOM 1621 C C . GLU A 1 204 ? -70.278 2.742 113.889 1.00 48.56 204 GLU A C 1
ATOM 1623 O O . GLU A 1 204 ? -69.177 2.234 113.663 1.00 48.56 204 GLU A O 1
ATOM 1628 N N . GLY A 1 205 ? -70.570 3.361 115.032 1.00 45.44 205 GLY A N 1
ATOM 1629 C CA . GLY A 1 205 ? -69.745 3.289 116.216 1.00 45.44 205 GLY A CA 1
ATOM 1630 C C . GLY A 1 205 ? -69.484 1.833 116.573 1.00 45.44 205 GLY A C 1
ATOM 1631 O O . GLY A 1 205 ? -70.405 1.064 116.849 1.00 45.44 205 GLY A O 1
ATOM 1632 N N . ARG A 1 206 ? -68.204 1.464 116.643 1.00 40.44 206 ARG A N 1
ATOM 1633 C CA . ARG A 1 206 ? -67.813 0.364 117.512 1.00 40.44 206 ARG A CA 1
ATOM 1634 C C . ARG A 1 206 ? -67.924 0.887 118.936 1.00 40.44 206 ARG A C 1
ATOM 1636 O O . ARG A 1 206 ? -67.079 1.651 119.393 1.00 40.44 206 ARG A O 1
ATOM 1643 N N . SER A 1 207 ? -69.035 0.507 119.553 1.00 41.69 207 SER A N 1
ATOM 1644 C CA . SER A 1 207 ? -69.363 0.675 120.960 1.00 41.69 207 SER A CA 1
ATOM 1645 C C . SER A 1 207 ? -68.137 0.491 121.862 1.00 41.69 207 SER A C 1
ATOM 1647 O O . SER A 1 207 ? -67.498 -0.563 121.871 1.00 41.69 207 SER A O 1
ATOM 1649 N N . THR A 1 208 ? -67.822 1.534 122.623 1.00 55.16 208 THR A N 1
ATOM 1650 C CA . THR A 1 208 ? -67.275 1.391 123.968 1.00 55.16 208 THR A CA 1
ATOM 1651 C C . THR A 1 208 ? -68.428 1.030 124.906 1.00 55.16 208 THR A C 1
ATOM 1653 O O . THR A 1 208 ? -69.198 1.912 125.270 1.00 55.16 208 THR A O 1
ATOM 1656 N N . GLU A 1 209 ? -68.530 -0.234 125.318 1.00 51.59 209 GLU A N 1
ATOM 1657 C CA . GLU A 1 209 ? -69.312 -0.672 126.488 1.00 51.59 209 GLU A CA 1
ATOM 1658 C C . GLU A 1 209 ? -68.706 -2.015 126.964 1.00 51.59 209 GLU A C 1
ATOM 1660 O O . GLU A 1 209 ? -68.678 -2.983 126.212 1.00 51.59 209 GLU A O 1
ATOM 1665 N N . PHE A 1 210 ? -67.846 -2.014 127.991 1.00 49.34 210 PHE A N 1
ATOM 1666 C CA . PHE A 1 210 ? -68.111 -2.080 129.443 1.00 49.34 210 PHE A CA 1
ATOM 1667 C C . PHE A 1 210 ? -68.111 -3.526 130.004 1.00 49.34 210 PHE A C 1
ATOM 1669 O O . PHE A 1 210 ? -68.966 -4.336 129.675 1.00 49.34 210 PHE A O 1
ATOM 1676 N N . LEU A 1 211 ? -67.165 -3.760 130.930 1.00 45.16 211 LEU A N 1
ATOM 1677 C CA . LEU A 1 211 ? -67.198 -4.665 132.098 1.00 45.16 211 LEU A CA 1
ATOM 1678 C C . LEU A 1 211 ? -67.338 -6.191 131.893 1.00 45.16 211 LEU A C 1
ATOM 1680 O O . LEU A 1 211 ? -68.448 -6.704 131.787 1.00 45.16 211 LEU A O 1
ATOM 1684 N N . ARG A 1 212 ? -66.240 -6.940 132.089 1.00 48.44 212 ARG A N 1
ATOM 1685 C CA . ARG A 1 212 ? -65.910 -7.632 133.358 1.00 48.44 212 ARG A CA 1
ATOM 1686 C C . ARG A 1 212 ? -64.501 -8.220 133.319 1.00 48.44 212 ARG A C 1
ATOM 1688 O O . ARG A 1 212 ? -64.091 -8.668 132.229 1.00 48.44 212 ARG A O 1
#

pLDDT: mean 91.09, std 12.34, range [40.44, 98.69]

Organism: NCBI:txid2949581

Sequence (212 aa):
MAGITPKYELKIIIDPPMAGKVDGAGKYAEGKDVQVEVTAFGGWKFIGWVGDWSHSKKSFSFVIEKDMTATATFEKIFKPSTALVTISLISFFFLSAIVVYIYSTEKSNLIQNINSLERDKNELKKQNQILNEENKKLNEAKNILEDGKKVIEGENKKLNETKNTLEDDKKVLEGEKKKLNEEIRVSNEKIKTLEKSIKDKPCEGRSTEFLR

Radius of gyration: 76.75 Å; chains: 1; bounding box: 134×24×229 Å